Protein 9EI6 (pdb70)

Foldseek 3Di:
DDDPDDDDDPAQFPLVQLLPFDFDPPPHTKGKGFQGGPDQVCQVVQADDDQWDWDFDVCTFTWIKHWDDVVCVVVVNPVGPVVVVRVVVVCPDVSVQVSNCNRRVDGQPPWDKIKMKIKHFAFFGKNFKDQDDLQFQKKKKFARDQDDDVVQFFWKFFAQDRDPVRGDDTHDRHGRIMMMHGRDPGRIIMTTGTRHGHITIMMMMTIGHDDD

B-factor: mean 22.07, std 10.53, range [9.48, 91.42]

Radius of gyration: 16.93 Å; Cα contacts (8 Å, |Δi|>4): 462; chains: 1; bounding box: 53×45×39 Å

Organism: Photorhabdus asymbiotica subsp. asymbiotica (strain ATCC 43949 / 3105-77) (NCBI:txid553480)

Sequence (212 aa):
SSGENLYYFQGHMIDFNAIKNAELLVKPFKVGITTNLFTDPKPLFKSYPNSGFHNIEKGKQYRFSVREITTSDLENDFKNLGKCWQILYQEVSSVQYRDAILKAIDLDISSGLKFKMGFYKYYRTGDWISPHKDKPEKILNHVMFFNETWNCANGGQFLGLRSQNMDDIVFEVEPLVGNSVFFEPREENSWHAVRPLLCDQPRLSVQIEIFRTQF

Structure (mmCIF, N/CA/C/O backbone):
data_9EI6
#
_entry.id   9EI6
#
_cell.length_a   55.587
_cell.length_b   105.336
_cell.length_c   39.997
_cell.angle_alpha   90.00
_cell.angle_beta   90.00
_cell.angle_gamma   90.00
#
_symmetry.space_group_name_H-M   'P 21 21 2'
#
loop_
_entity.id
_entity.type
_entity.pdbx_description
1 polymer 'Prolyl 4-hydroxylase alpha subunit domain-containing protein'
2 non-polymer '2-OXOGLUTARIC ACID'
3 non-polymer 'SULFATE ION'
4 non-polymer GLYCEROL
5 non-polymer DI(HYDROXYETHYL)ETHER
6 non-polymer 'FE (III) ION'
7 water water
#
loop_
_atom_site.group_PDB
_atom_site.id
_atom_site.type_symbol
_atom_site.label_atom_id
_atom_site.label_alt_id
_atom_site.label_comp_id
_atom_site.label_asym_id
_atom_site.label_entity_id
_atom_site.label_seq_id
_atom_site.pdbx_PDB_ins_code
_atom_site.Cartn_x
_atom_site.Cartn_y
_atom_site.Cartn_z
_atom_site.occupancy
_atom_site.B_iso_or_equiv
_atom_site.auth_seq_id
_atom_site.auth_comp_id
_atom_site.auth_asym_id
_atom_site.auth_atom_id
_atom_site.pdbx_PDB_model_num
ATOM 1 N N . SER A 1 11 ? -24.971 20.058 -0.214 1.00 41.16 11 SER A N 1
ATOM 2 C CA . SER A 1 11 ? -24.442 21.341 0.243 1.00 33.47 11 SER A CA 1
ATOM 3 C C . SER A 1 11 ? -24.422 21.457 1.759 1.00 33.72 11 SER A C 1
ATOM 4 O O . SER A 1 11 ? -25.300 20.935 2.442 1.00 40.19 11 SER A O 1
ATOM 7 N N . SER A 1 12 ? -23.415 22.152 2.277 1.00 30.37 12 SER A N 1
ATOM 8 C CA . SER A 1 12 ? -23.287 22.290 3.720 1.00 28.80 12 SER A CA 1
ATOM 9 C C . SER A 1 12 ? -24.242 23.356 4.251 1.00 32.04 12 SER A C 1
ATOM 10 O O . SER A 1 12 ? -24.700 24.246 3.526 1.00 28.46 12 SER A O 1
ATOM 13 N N . GLY A 1 13 ? -24.537 23.254 5.545 1.00 31.87 13 GLY A N 1
ATOM 14 C CA . GLY A 1 13 ? -25.545 24.111 6.136 1.00 27.20 13 GLY A CA 1
ATOM 15 C C . GLY A 1 13 ? -25.073 25.540 6.331 1.00 21.80 13 GLY A C 1
ATOM 16 O O . GLY A 1 13 ? -23.888 25.824 6.491 1.00 24.48 13 GLY A O 1
ATOM 17 N N . GLU A 1 14 ? -26.043 26.448 6.323 1.00 20.81 14 GLU A N 1
ATOM 18 C CA . GLU A 1 14 ? -25.812 27.884 6.490 1.00 20.22 14 GLU A CA 1
ATOM 19 C C . GLU A 1 14 ? -25.754 28.229 7.981 1.00 19.17 14 GLU A C 1
ATOM 20 O O . GLU A 1 14 ? -26.670 28.809 8.568 1.00 17.87 14 GLU A O 1
ATOM 26 N N . ASN A 1 15 ? -24.625 27.873 8.569 1.00 17.51 15 ASN A N 1
ATOM 27 C CA . ASN A 1 15 ? -24.449 27.944 10.021 1.00 16.39 15 ASN A CA 1
ATOM 28 C C . ASN A 1 15 ? -22.960 27.928 10.371 1.00 16.21 15 ASN A C 1
ATOM 29 O O . ASN A 1 15 ? -22.095 27.747 9.518 1.00 17.38 15 ASN A O 1
ATOM 34 N N . LEU A 1 16 ? -22.678 28.110 11.657 1.00 15.11 16 LEU A N 1
ATOM 35 C CA . LEU A 1 16 ? -21.317 28.076 12.180 1.00 14.61 16 LEU A CA 1
ATOM 36 C C . LEU A 1 16 ? -20.858 26.637 12.408 1.00 15.17 16 LEU A C 1
ATOM 37 O O . LEU A 1 16 ? -21.662 25.728 12.596 1.00 17.64 16 LEU A O 1
ATOM 42 N N . TYR A 1 17 ? -19.536 26.429 12.418 1.00 15.59 17 TYR A N 1
ATOM 43 C CA A TYR A 1 17 ? -18.920 25.137 12.737 0.53 17.18 17 TYR A CA 1
ATOM 44 C CA B TYR A 1 17 ? -19.013 25.143 12.851 0.47 17.25 17 TYR A CA 1
ATOM 45 C C . TYR A 1 17 ? -17.844 25.344 13.800 1.00 15.17 17 TYR A C 1
ATOM 46 O O . TYR A 1 17 ? -17.038 26.263 13.665 1.00 14.59 17 TYR A O 1
ATOM 63 N N . PHE A 1 18 ? -17.800 24.481 14.815 1.00 14.44 18 PHE A N 1
ATOM 64 C CA . PHE A 1 18 ? -16.848 24.637 15.909 1.00 14.80 18 PHE A CA 1
ATOM 65 C C . PHE A 1 18 ? -15.427 24.320 15.457 1.00 14.25 18 PHE A C 1
ATOM 66 O O . PHE A 1 18 ? -15.182 23.302 14.788 1.00 18.10 18 PHE A O 1
ATOM 74 N N . GLN A 1 19 ? -14.490 25.180 15.835 1.00 12.57 19 GLN A N 1
ATOM 75 C CA . GLN A 1 19 ? -13.067 24.882 15.609 1.00 13.34 19 GLN A CA 1
ATOM 76 C C . GLN A 1 19 ? -12.287 25.580 16.724 1.00 12.80 19 GLN A C 1
ATOM 77 O O . GLN A 1 19 ? -11.870 26.733 16.588 1.00 14.45 19 GLN A O 1
ATOM 83 N N . GLY A 1 20 ? -12.054 24.849 17.802 1.00 13.32 20 GLY A N 1
ATOM 84 C CA . GLY A 1 20 ? -11.513 25.485 18.991 1.00 14.15 20 GLY A CA 1
ATOM 85 C C . GLY A 1 20 ? -10.088 25.974 18.833 1.00 13.70 20 GLY A C 1
ATOM 86 O O . GLY A 1 20 ? -9.732 27.047 19.343 1.00 14.84 20 GLY A O 1
ATOM 87 N N . HIS A 1 21 ? -9.253 25.192 18.131 1.00 13.19 21 HIS A N 1
ATOM 88 C CA . HIS A 1 21 ? -7.839 25.482 17.968 1.00 12.68 21 HIS A CA 1
ATOM 89 C C . HIS A 1 21 ? -7.360 24.900 16.640 1.00 12.27 21 HIS A C 1
ATOM 90 O O . HIS A 1 21 ? -8.063 24.114 16.009 1.00 12.57 21 HIS A O 1
ATOM 97 N N . MET A 1 22 ? -6.116 25.239 16.269 1.00 12.59 22 MET A N 1
ATOM 98 C CA . MET A 1 22 ? -5.472 24.602 15.121 1.00 12.78 22 MET A CA 1
ATOM 99 C C . MET A 1 22 ? -5.257 23.114 15.372 1.00 12.36 22 MET A C 1
ATOM 100 O O . MET A 1 22 ? -5.489 22.290 14.483 1.00 12.82 22 MET A O 1
ATOM 105 N N . ILE A 1 23 ? -4.813 22.754 16.571 1.00 12.07 23 ILE A N 1
ATOM 106 C CA . ILE A 1 23 ? -4.704 21.354 16.983 1.00 13.61 23 ILE A CA 1
ATOM 107 C C . ILE A 1 23 ? -6.041 20.868 17.532 1.00 12.55 23 ILE A C 1
ATOM 108 O O . ILE A 1 23 ? -6.719 21.580 18.288 1.00 14.80 23 ILE A O 1
ATOM 113 N N . ASP A 1 24 ? -6.419 19.632 17.178 1.00 12.15 24 ASP A N 1
ATOM 114 C CA . ASP A 1 24 ? -7.498 18.916 17.858 1.00 12.63 24 ASP A CA 1
ATOM 115 C C . ASP A 1 24 ? -6.838 18.218 19.050 1.00 14.70 24 ASP A C 1
ATOM 116 O O . ASP A 1 24 ? -6.233 17.149 18.888 1.00 13.59 24 ASP A O 1
ATOM 121 N N . PHE A 1 25 ? -6.937 18.809 20.265 1.00 13.30 25 PHE A N 1
ATOM 122 C CA . PHE A 1 25 ? -6.254 18.208 21.421 1.00 13.00 25 PHE A CA 1
ATOM 123 C C . PHE A 1 25 ? -6.835 16.844 21.797 1.00 13.11 25 PHE A C 1
ATOM 124 O O . PHE A 1 25 ? -6.128 16.044 22.427 1.00 14.38 25 PHE A O 1
ATOM 132 N N . ASN A 1 26 ? -8.092 16.572 21.438 1.00 14.30 26 ASN A N 1
ATOM 133 C CA . ASN A 1 26 ? -8.643 15.245 21.670 1.00 13.26 26 ASN A CA 1
ATOM 134 C C . ASN A 1 26 ? -7.889 14.180 20.880 1.00 13.89 26 ASN A C 1
ATOM 135 O O . ASN A 1 26 ? -7.831 13.011 21.302 1.00 14.79 26 ASN A O 1
ATOM 140 N N . ALA A 1 27 ? -7.301 14.559 19.737 1.00 12.55 27 ALA A N 1
ATOM 141 C CA . ALA A 1 27 ? -6.548 13.591 18.942 1.00 14.31 27 ALA A CA 1
ATOM 142 C C . ALA A 1 27 ? -5.267 13.165 19.644 1.00 13.61 27 ALA A C 1
ATOM 143 O O . ALA A 1 27 ? -4.778 12.046 19.423 1.00 13.34 27 ALA A O 1
ATOM 145 N N . ILE A 1 28 ? -4.726 14.027 20.506 1.00 13.55 28 ILE A N 1
ATOM 146 C CA . ILE A 1 28 ? -3.588 13.648 21.339 1.00 13.73 28 ILE A CA 1
ATOM 147 C C . ILE A 1 28 ? -4.046 12.816 22.536 1.00 16.52 28 ILE A C 1
ATOM 148 O O . ILE A 1 28 ? -3.514 11.730 22.791 1.00 14.99 28 ILE A O 1
ATOM 153 N N . LYS A 1 29 ? -5.061 13.302 23.265 1.00 14.82 29 LYS A N 1
ATOM 154 C CA . LYS A 1 29 ? -5.532 12.603 24.470 1.00 14.01 29 LYS A CA 1
ATOM 155 C C . LYS A 1 29 ? -5.941 11.174 24.147 1.00 19.27 29 LYS A C 1
ATOM 156 O O . LYS A 1 29 ? -5.680 10.241 24.933 1.00 19.95 29 LYS A O 1
ATOM 162 N N . ASN A 1 30 ? -6.608 10.987 23.015 1.00 16.85 30 ASN A N 1
ATOM 163 C CA . ASN A 1 30 ? -7.117 9.690 22.592 1.00 21.06 30 ASN A CA 1
ATOM 164 C C . ASN A 1 30 ? -6.308 9.107 21.424 1.00 19.09 30 ASN A C 1
ATOM 165 O O . ASN A 1 30 ? -6.839 8.380 20.578 1.00 22.87 30 ASN A O 1
ATOM 170 N N . ALA A 1 31 ? -5.002 9.380 21.396 1.00 14.92 31 ALA A N 1
ATOM 171 C CA . ALA A 1 31 ? -4.108 8.756 20.422 1.00 15.97 31 ALA A CA 1
ATOM 172 C C . ALA A 1 31 ? -4.073 7.242 20.598 1.00 16.15 31 ALA A C 1
ATOM 173 O O . ALA A 1 31 ? -4.280 6.722 21.695 1.00 17.79 31 ALA A O 1
ATOM 175 N N . GLU A 1 32 ? -3.797 6.542 19.505 1.00 15.23 32 GLU A N 1
ATOM 176 C CA . GLU A 1 32 ? -3.378 5.152 19.591 1.00 16.23 32 GLU A CA 1
ATOM 177 C C . GLU A 1 32 ? -2.143 5.102 20.479 1.00 17.37 32 GLU A C 1
ATOM 178 O O . GLU 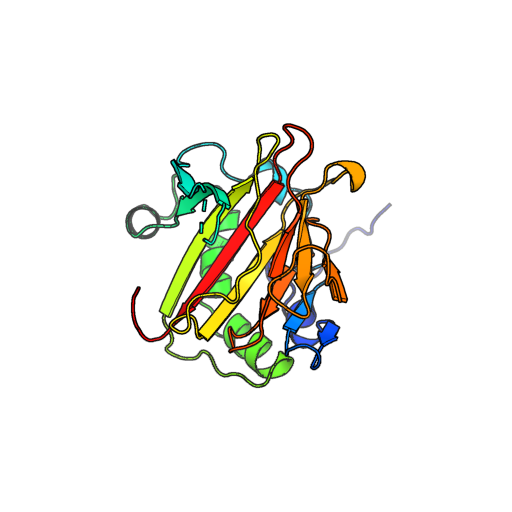A 1 32 ? -1.218 5.913 20.318 1.00 16.82 32 GLU A O 1
ATOM 184 N N . LEU A 1 33 ? -2.131 4.200 21.462 1.00 15.06 33 LEU A N 1
ATOM 185 C CA . LEU A 1 33 ? -1.032 4.177 22.423 1.00 14.30 33 LEU A CA 1
ATOM 186 C C . LEU A 1 33 ? -0.458 2.774 22.529 1.00 14.27 33 LEU A C 1
ATOM 187 O O . LEU A 1 33 ? -1.145 1.848 22.991 1.00 14.98 33 LEU A O 1
ATOM 192 N N . LEU A 1 34 ? 0.809 2.647 22.146 1.00 14.01 34 LEU A N 1
ATOM 193 C CA . LEU A 1 34 ? 1.567 1.417 22.307 1.00 14.45 34 LEU A CA 1
ATOM 194 C C . LEU A 1 34 ? 2.315 1.475 23.622 1.00 14.50 34 LEU A C 1
ATOM 195 O O . LEU A 1 34 ? 2.817 2.532 24.006 1.00 14.34 34 LEU A O 1
ATOM 200 N N . VAL A 1 35 ? 2.428 0.328 24.280 1.00 15.22 35 VAL A N 1
ATOM 201 C CA . VAL A 1 35 ? 3.360 0.191 25.395 1.00 15.95 35 VAL A CA 1
ATOM 202 C C . VAL A 1 35 ? 4.525 -0.745 25.097 1.00 20.29 35 VAL A C 1
ATOM 203 O O . VAL A 1 35 ? 5.567 -0.641 25.766 1.00 21.33 35 VAL A O 1
ATOM 207 N N . LYS A 1 36 ? 4.384 -1.659 24.135 1.00 17.42 36 LYS A N 1
ATOM 208 C CA . LYS A 1 36 ? 5.469 -2.508 23.649 1.00 18.74 36 LYS A CA 1
ATOM 209 C C . LYS A 1 36 ? 5.527 -2.404 22.135 1.00 21.68 36 LYS A C 1
ATOM 210 O O .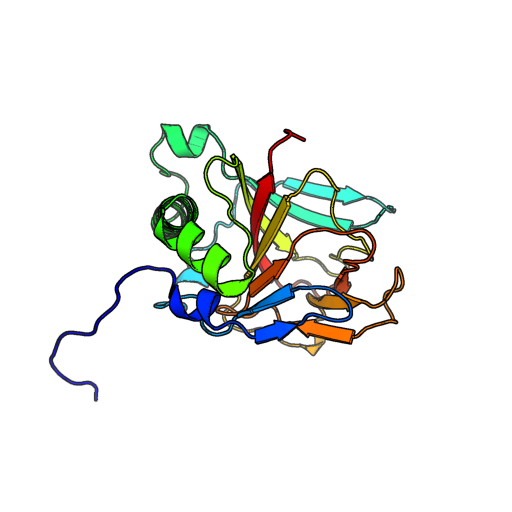 LYS A 1 36 ? 4.487 -2.338 21.472 1.00 21.03 36 LYS A O 1
ATOM 216 N N . PRO A 1 37 ? 6.732 -2.317 21.552 1.00 29.51 37 PRO A N 1
ATOM 217 C CA . PRO A 1 37 ? 8.066 -2.457 22.167 1.00 36.02 37 PRO A CA 1
ATOM 218 C C . PRO A 1 37 ? 8.487 -1.270 23.069 1.00 24.17 37 PRO A C 1
ATOM 219 O O . PRO A 1 37 ? 9.301 -1.425 23.983 1.00 25.50 37 PRO A O 1
ATOM 223 N N . PHE A 1 38 ? 7.919 -0.080 22.861 1.00 19.14 38 PHE A N 1
ATOM 224 C CA . PHE A 1 38 ? 8.140 1.039 23.782 1.00 16.28 38 PHE A CA 1
ATOM 225 C C . PHE A 1 38 ? 6.866 1.871 23.812 1.00 14.83 38 PHE A C 1
ATOM 226 O O . PHE A 1 38 ? 5.956 1.664 22.998 1.00 14.87 38 PHE A O 1
ATOM 234 N N . LYS A 1 39 ? 6.797 2.833 24.755 1.00 14.06 39 LYS A N 1
ATOM 235 C CA . LYS A 1 39 ? 5.597 3.662 24.904 1.00 15.46 39 LYS A CA 1
ATOM 236 C C . LYS A 1 39 ? 5.620 4.792 23.872 1.00 15.33 39 LYS A C 1
ATOM 237 O O . LYS A 1 39 ? 6.530 5.635 23.864 1.00 15.19 39 LYS A O 1
ATOM 243 N N . VAL A 1 40 ? 4.626 4.791 22.992 1.00 12.99 40 VAL A N 1
ATOM 244 C CA . VAL A 1 40 ? 4.565 5.750 21.896 1.00 12.40 40 VAL A CA 1
ATOM 245 C C . VAL A 1 40 ? 3.108 5.990 21.515 1.00 12.80 40 VAL A C 1
ATOM 246 O O . VAL A 1 40 ? 2.312 5.046 21.404 1.00 14.46 40 VAL A O 1
ATOM 250 N N . GLY A 1 41 ? 2.769 7.262 21.307 1.00 12.01 41 GLY A N 1
ATOM 251 C CA . GLY A 1 41 ? 1.437 7.662 20.858 1.00 13.90 41 GLY A CA 1
ATOM 252 C C . GLY A 1 41 ? 1.458 8.008 19.381 1.00 13.18 41 GLY A C 1
ATOM 253 O O . GLY A 1 41 ? 2.421 8.592 18.891 1.00 14.74 41 GLY A O 1
ATOM 254 N N . ILE A 1 42 ? 0.385 7.638 18.677 1.00 11.55 42 ILE A N 1
ATOM 255 C CA . ILE A 1 42 ? 0.233 7.843 17.229 1.00 11.49 42 ILE A CA 1
ATOM 256 C C . ILE A 1 42 ? -1.132 8.488 17.002 1.00 13.91 42 ILE A C 1
ATOM 257 O O . ILE A 1 42 ? -2.156 7.930 17.402 1.00 14.40 42 ILE A O 1
ATOM 262 N N . THR A 1 43 ? -1.155 9.677 16.404 1.00 12.65 43 THR A N 1
ATOM 263 C CA . THR A 1 43 ? -2.433 10.353 16.151 1.00 13.00 43 THR A CA 1
ATOM 264 C C . THR A 1 43 ? -2.913 10.144 14.719 1.00 15.20 43 THR A C 1
ATOM 265 O O . THR A 1 43 ? -2.143 9.798 13.802 1.00 16.33 43 THR A O 1
ATOM 269 N N . THR A 1 44 ? -4.212 10.376 14.544 1.00 15.25 44 THR A N 1
ATOM 270 C CA . THR A 1 44 ? -4.833 10.625 13.243 1.00 15.79 44 THR A CA 1
ATOM 271 C C . THR A 1 44 ? -5.630 11.925 13.376 1.00 16.32 44 THR A C 1
ATOM 272 O O . THR A 1 44 ? -6.157 12.245 14.447 1.00 17.81 44 THR A O 1
ATOM 276 N N . ASN A 1 45 ? -5.698 12.692 12.296 1.00 18.03 45 ASN A N 1
ATOM 277 C CA . ASN A 1 45 ? -6.473 13.925 12.282 1.00 16.65 45 ASN A CA 1
ATOM 278 C C . ASN A 1 45 ? -6.080 14.905 13.403 1.00 15.67 45 ASN A C 1
ATOM 279 O O . ASN A 1 45 ? -6.933 15.559 14.015 1.00 16.19 45 ASN A O 1
ATOM 284 N N . LEU A 1 46 ? -4.771 15.098 13.581 1.00 12.54 46 LEU A N 1
ATOM 285 C CA . LEU A 1 46 ? -4.273 16.019 14.599 1.00 11.80 46 LEU A CA 1
ATOM 286 C C . LEU A 1 46 ? -4.705 17.463 14.352 1.00 12.16 46 LEU A C 1
ATOM 287 O O . LEU A 1 46 ? -4.851 18.236 15.309 1.00 13.70 46 LEU A O 1
ATOM 292 N N . PHE A 1 47 ? -4.887 17.865 13.093 1.00 12.28 47 PHE A N 1
ATOM 293 C CA . PHE A 1 47 ? -5.211 19.247 12.769 1.00 14.51 47 PHE A CA 1
ATOM 294 C C . PHE A 1 47 ? -6.663 19.392 12.340 1.00 13.86 47 PHE A C 1
ATOM 295 O O . PHE A 1 47 ? -7.182 18.598 11.539 1.00 15.71 47 PHE A O 1
ATOM 303 N N . THR A 1 48 ? -7.282 20.457 12.822 1.00 14.16 48 THR A N 1
ATOM 304 C CA . THR A 1 48 ? -8.696 20.688 12.539 1.00 15.18 48 THR A CA 1
ATOM 305 C C . THR A 1 48 ? -8.929 21.201 11.125 1.00 18.63 48 THR A C 1
ATOM 306 O O . THR A 1 48 ? -10.018 20.995 10.579 1.00 18.55 48 THR A O 1
ATOM 310 N N . ASP A 1 49 ? -7.939 21.859 10.519 1.00 15.48 49 ASP A N 1
ATOM 311 C CA . ASP A 1 49 ? -8.065 22.424 9.172 1.00 16.33 49 ASP A CA 1
ATOM 312 C C . ASP A 1 49 ? -6.777 22.082 8.428 1.00 14.85 49 ASP A C 1
ATOM 313 O O . ASP A 1 49 ? -5.915 22.944 8.205 1.00 16.37 49 ASP A O 1
ATOM 318 N N . PRO A 1 50 ? -6.628 20.815 7.992 1.00 16.96 50 PRO A N 1
ATOM 319 C CA . PRO A 1 50 ? -5.327 20.340 7.471 1.00 17.03 50 PRO A CA 1
ATOM 320 C C . PRO A 1 50 ? -5.001 20.798 6.041 1.00 18.91 50 PRO A C 1
ATOM 321 O O . PRO A 1 50 ? -3.814 20.892 5.694 1.00 19.99 50 PRO A O 1
ATOM 325 N N . LYS A 1 51 ? -6.003 21.077 5.202 1.00 19.94 51 LYS A N 1
ATOM 326 C CA . LYS A 1 51 ? -5.714 21.265 3.782 1.00 20.40 51 LYS A CA 1
ATOM 327 C C . LYS A 1 51 ? -4.752 22.404 3.461 1.00 21.78 51 LYS A C 1
ATOM 328 O O . LYS A 1 51 ? -3.908 22.215 2.559 1.00 23.96 51 LYS A O 1
ATOM 334 N N . PRO A 1 52 ? -4.838 23.591 4.081 1.00 19.97 52 PRO A N 1
ATOM 335 C CA . PRO A 1 52 ? -3.936 24.688 3.684 1.00 20.35 52 PRO A CA 1
ATOM 336 C C . PRO A 1 52 ? -2.517 24.556 4.197 1.00 21.62 52 PRO A C 1
ATOM 337 O O . PRO A 1 52 ? -1.655 25.327 3.761 1.00 21.03 52 PRO A O 1
ATOM 341 N N . LEU A 1 53 ? -2.248 23.610 5.105 1.00 19.16 53 LEU A N 1
ATOM 342 C CA . LEU A 1 53 ? -0.957 23.601 5.788 1.00 19.20 53 LEU A CA 1
ATOM 343 C C . LEU A 1 53 ? 0.182 23.223 4.844 1.00 21.07 53 LEU A C 1
ATOM 344 O O . LEU A 1 53 ? 1.282 23.775 4.957 1.00 18.97 53 LEU A O 1
ATOM 349 N N . PHE A 1 54 ? -0.064 22.300 3.899 1.00 18.31 54 PHE A N 1
ATOM 350 C CA . PHE A 1 54 ? 0.976 21.897 2.950 1.00 20.69 54 PHE A CA 1
ATOM 351 C C . PHE A 1 54 ? 1.488 23.092 2.132 1.00 18.66 54 PHE A C 1
ATOM 352 O O . PHE A 1 54 ? 2.694 23.346 2.080 1.00 20.55 54 PHE A O 1
ATOM 360 N N . LYS A 1 55 ? 0.587 23.862 1.517 1.00 19.81 55 LYS A N 1
ATOM 361 C CA . LYS A 1 55 ? 1.035 24.998 0.718 1.00 20.01 55 LYS A CA 1
ATOM 362 C C . LYS A 1 55 ?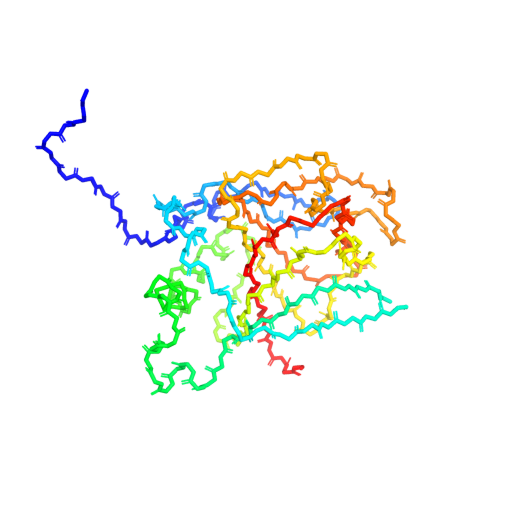 1.691 26.082 1.566 1.00 19.21 55 LYS A C 1
ATOM 363 O O . LYS A 1 55 ? 2.582 26.786 1.074 1.00 20.86 55 LYS A O 1
ATOM 369 N N . SER A 1 56 ? 1.310 26.207 2.841 1.00 18.69 56 SER A N 1
ATOM 370 C CA . SER A 1 56 ? 1.865 27.262 3.681 1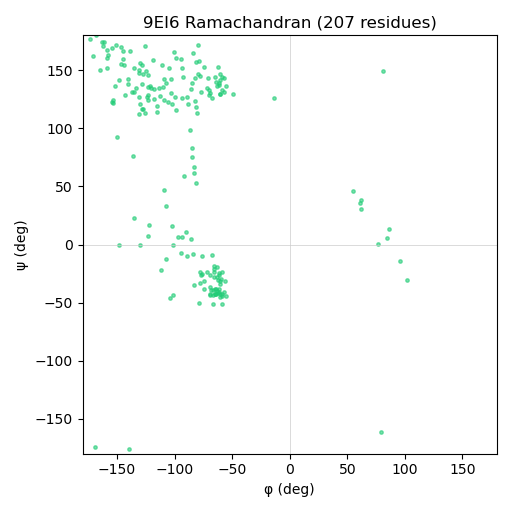.00 17.40 56 SER A CA 1
ATOM 371 C C . SER A 1 56 ? 3.209 26.885 4.298 1.00 16.78 56 SER A C 1
ATOM 372 O O . SER A 1 56 ? 3.851 27.753 4.912 1.00 16.81 56 SER A O 1
ATOM 375 N N . TYR A 1 57 ? 3.613 25.634 4.149 1.00 16.42 57 TYR A N 1
ATOM 376 C CA . TYR A 1 57 ? 4.863 25.168 4.731 1.00 17.35 57 TYR A CA 1
ATOM 377 C C . TYR A 1 57 ? 6.013 25.963 4.115 1.00 17.34 57 TYR A C 1
ATOM 378 O O . TYR A 1 57 ? 6.022 26.214 2.894 1.00 17.69 57 TYR A O 1
ATOM 387 N N . PRO A 1 58 ? 7.002 26.371 4.909 1.00 15.10 58 PRO A N 1
ATOM 388 C CA . PRO A 1 58 ? 8.063 27.242 4.375 1.00 17.69 58 PRO A CA 1
ATOM 389 C C . PRO A 1 58 ? 8.915 26.550 3.310 1.00 19.76 58 PRO A C 1
ATOM 390 O O . PRO A 1 58 ? 9.187 25.348 3.374 1.00 19.78 58 PRO A O 1
ATOM 394 N N . ASN A 1 59 ? 9.335 27.317 2.305 1.00 25.26 59 ASN A N 1
ATOM 395 C CA . ASN A 1 59 ? 10.205 26.724 1.289 1.00 34.69 59 ASN A CA 1
ATOM 396 C C . ASN A 1 59 ? 11.546 27.432 1.134 1.00 39.47 59 ASN A C 1
ATOM 397 O O . ASN A 1 59 ? 12.239 27.223 0.133 1.00 46.67 59 ASN A O 1
ATOM 402 N N . SER A 1 60 ? 11.936 28.246 2.109 1.00 27.35 60 SER A N 1
ATOM 403 C CA . SER A 1 60 ? 13.250 28.864 2.138 1.00 34.66 60 SER A CA 1
ATOM 404 C C . SER A 1 60 ? 13.762 28.819 3.571 1.00 32.32 60 SER A C 1
ATOM 405 O O . SER A 1 60 ? 13.014 28.536 4.512 1.00 29.75 60 SER A O 1
ATOM 408 N N . GLY A 1 61 ? 15.053 29.091 3.738 1.00 27.31 61 GLY A N 1
ATOM 409 C CA . GLY A 1 61 ? 15.649 29.145 5.058 1.00 26.80 61 GLY A CA 1
ATOM 410 C C . GLY A 1 61 ? 16.125 27.814 5.610 1.00 24.57 61 GLY A C 1
ATOM 411 O O . GLY A 1 61 ? 16.429 27.730 6.806 1.00 24.52 61 GLY A O 1
ATOM 412 N N . PHE A 1 62 ? 16.218 26.779 4.780 1.00 23.53 62 PHE A N 1
ATOM 413 C CA . PHE A 1 62 ? 16.614 25.456 5.239 1.00 19.09 62 PHE A CA 1
ATOM 414 C C . PHE A 1 62 ? 18.119 25.283 5.071 1.00 21.66 62 PHE A C 1
ATOM 415 O O . PHE A 1 62 ? 18.742 25.912 4.211 1.00 31.01 62 PHE A O 1
ATOM 423 N N . HIS A 1 63 ? 18.701 24.448 5.923 1.00 19.96 63 HIS A N 1
ATOM 424 C CA . HIS A 1 63 ? 20.095 24.040 5.797 1.00 21.37 63 HIS A CA 1
ATOM 425 C C . HIS A 1 63 ? 20.122 22.531 5.586 1.00 20.42 63 HIS A C 1
ATOM 426 O O . HIS A 1 63 ? 19.429 21.792 6.283 1.00 20.84 63 HIS A O 1
ATOM 433 N N . ASN A 1 64 ? 20.917 22.073 4.617 1.00 23.20 64 ASN A N 1
ATOM 434 C CA . ASN A 1 64 ? 21.093 20.639 4.409 1.00 23.59 64 ASN A CA 1
ATOM 435 C C . ASN A 1 64 ? 22.043 20.097 5.475 1.00 29.06 64 ASN A C 1
ATOM 436 O O . ASN A 1 64 ? 23.113 20.674 5.699 1.00 39.63 64 ASN A O 1
ATOM 441 N N . ILE A 1 65 ? 21.669 18.997 6.141 1.00 22.15 65 ILE A N 1
ATOM 442 C CA . ILE A 1 65 ? 22.546 18.372 7.124 1.00 30.26 65 ILE A CA 1
ATOM 443 C C . ILE A 1 65 ? 22.651 16.873 6.879 1.00 32.15 65 ILE A C 1
ATOM 444 O O . ILE A 1 65 ? 21.713 16.235 6.396 1.00 30.32 65 ILE A O 1
ATOM 449 N N . GLU A 1 66 ? 23.798 16.300 7.244 1.00 27.68 66 GLU A N 1
ATOM 450 C CA . GLU A 1 66 ? 24.026 14.910 6.882 1.00 24.90 66 GLU A CA 1
ATOM 451 C C . GLU A 1 66 ? 25.175 14.327 7.677 1.00 24.52 66 GLU A C 1
ATOM 452 O O . GLU A 1 66 ? 26.108 15.035 8.068 1.00 27.71 66 GLU A O 1
ATOM 458 N N . LYS A 1 67 ? 25.075 13.018 7.897 1.00 23.87 67 LYS A N 1
ATOM 459 C CA . LYS A 1 67 ? 26.149 12.194 8.433 1.00 24.99 67 LYS A CA 1
ATOM 460 C C . LYS A 1 67 ? 26.183 10.901 7.635 1.00 23.73 67 LYS A C 1
ATOM 461 O O . LYS A 1 67 ? 25.145 10.255 7.466 1.00 22.44 67 LYS A O 1
ATOM 467 N N . GLY A 1 68 ? 27.372 10.514 7.188 1.00 29.11 68 GLY A N 1
ATOM 468 C CA . GLY A 1 68 ? 27.535 9.342 6.339 1.00 31.77 68 GLY A CA 1
ATOM 469 C C . GLY A 1 68 ? 28.202 8.135 6.969 1.00 41.25 68 GLY A C 1
ATOM 470 O O . GLY A 1 68 ? 28.172 7.958 8.183 1.00 41.80 68 GLY A O 1
ATOM 471 N N . LYS A 1 73 ? 25.228 6.635 13.753 1.00 30.73 73 LYS A N 1
ATOM 472 C CA . LYS A 1 73 ? 23.978 7.235 13.298 1.00 27.55 73 LYS A CA 1
ATOM 473 C C . LYS A 1 73 ? 24.155 8.030 12.003 1.00 29.35 73 LYS A C 1
ATOM 474 O O . LYS A 1 73 ? 24.983 8.931 11.936 1.00 29.92 73 LYS A O 1
ATOM 480 N N . GLN A 1 74 ? 23.348 7.701 10.986 1.00 23.48 74 GLN A N 1
ATOM 481 C CA . GLN A 1 74 ? 23.495 8.273 9.650 1.00 20.83 74 GLN A CA 1
ATOM 482 C C . GLN A 1 74 ? 22.185 8.911 9.216 1.00 19.16 74 GLN A C 1
ATOM 483 O O . GLN A 1 74 ? 21.104 8.450 9.589 1.00 19.80 74 GLN A O 1
ATOM 489 N N . TYR A 1 75 ? 22.285 9.964 8.400 1.00 17.76 75 TYR A N 1
ATOM 490 C CA . TYR A 1 75 ? 21.092 10.666 7.951 1.00 15.76 75 TYR A CA 1
ATOM 491 C C . TYR A 1 75 ? 21.466 11.666 6.863 1.00 16.81 75 TYR A C 1
ATOM 492 O O . TYR A 1 75 ? 22.631 12.045 6.715 1.00 17.27 75 TYR A O 1
ATOM 501 N N . ARG A 1 76 ? 20.444 12.094 6.118 1.00 15.53 76 ARG A N 1
ATOM 502 C CA . ARG A 1 76 ? 20.555 13.192 5.144 1.00 15.69 76 ARG A CA 1
ATOM 503 C C . ARG A 1 76 ? 19.155 13.772 5.009 1.00 14.80 76 ARG A C 1
ATOM 504 O O . ARG A 1 76 ? 18.212 13.023 4.725 1.00 15.81 76 ARG A O 1
ATOM 512 N N . PHE A 1 77 ? 19.002 15.072 5.279 1.00 14.45 77 PHE A N 1
ATOM 513 C CA . PHE A 1 77 ? 17.732 15.815 5.162 1.00 14.18 77 PHE A CA 1
ATOM 514 C C . PHE A 1 77 ? 18.064 17.306 5.299 1.00 18.38 77 PHE A C 1
ATOM 515 O O . PHE A 1 77 ? 19.240 17.687 5.341 1.00 18.16 77 PHE A O 1
ATOM 523 N N . SER A 1 78 ? 17.041 18.166 5.343 1.00 16.58 78 SER A N 1
ATOM 524 C CA . SER A 1 78 ? 17.251 19.608 5.540 1.00 14.51 78 SER A CA 1
ATOM 525 C C . SER A 1 78 ? 16.370 20.092 6.694 1.00 12.33 78 SER A C 1
ATOM 526 O O . SER A 1 78 ? 15.327 19.506 6.984 1.00 14.64 78 SER A O 1
ATOM 529 N N . VAL A 1 79 ? 16.793 21.186 7.345 1.00 15.73 79 VAL A N 1
ATOM 530 C CA . VAL A 1 79 ? 16.072 21.699 8.514 1.00 11.87 79 VAL A CA 1
ATOM 531 C C . VAL A 1 79 ? 16.025 23.226 8.498 1.00 13.41 79 VAL A C 1
ATOM 532 O O . VAL A 1 79 ? 17.013 23.886 8.165 1.00 16.37 79 VAL A O 1
ATOM 536 N N . ARG A 1 80 ? 14.891 23.788 8.939 1.00 11.62 80 ARG A N 1
ATOM 537 C CA . ARG A 1 80 ? 14.770 25.226 9.213 1.00 13.04 80 ARG A CA 1
ATOM 538 C C . ARG A 1 80 ? 14.262 25.337 10.643 1.00 13.61 80 ARG A C 1
ATOM 539 O O . ARG A 1 80 ? 13.135 24.928 10.928 1.00 13.90 80 ARG A O 1
ATOM 547 N N . GLU A 1 81 ? 15.094 25.858 11.544 1.00 13.86 81 GLU A N 1
ATOM 548 C CA . GLU A 1 81 ? 14.679 25.983 12.939 1.00 12.27 81 GLU A CA 1
ATOM 549 C C . GLU A 1 81 ? 13.791 27.213 13.112 1.00 13.41 81 GLU A C 1
ATOM 550 O O . GLU A 1 81 ? 13.986 28.237 12.447 1.00 14.82 81 GLU A O 1
ATOM 556 N N . ILE A 1 82 ? 12.823 27.122 14.039 1.00 13.82 82 ILE A N 1
ATOM 557 C CA . ILE A 1 82 ? 12.272 28.341 14.641 1.00 13.09 82 ILE A CA 1
ATOM 558 C C . ILE A 1 82 ? 13.343 28.940 15.539 1.00 12.19 82 ILE A C 1
ATOM 559 O O . ILE A 1 82 ? 13.988 28.205 16.302 1.00 15.60 82 ILE A O 1
ATOM 564 N N . THR A 1 83 ? 13.574 30.250 15.423 1.00 13.45 83 THR A N 1
ATOM 565 C CA . THR A 1 83 ? 14.639 30.903 16.183 1.00 15.67 83 THR A CA 1
ATOM 566 C C . THR A 1 83 ? 14.112 32.090 16.985 1.00 16.00 83 THR A C 1
ATOM 567 O O . THR A 1 83 ? 12.964 32.535 16.833 1.00 16.19 83 THR A O 1
ATOM 571 N N . THR A 1 84 ? 14.987 32.608 17.847 1.00 18.03 84 THR A N 1
ATOM 572 C CA . THR A 1 84 ? 14.687 33.840 18.565 1.00 20.51 84 THR A CA 1
ATOM 573 C C . THR A 1 84 ? 14.427 35.004 17.621 1.00 20.34 84 THR A C 1
ATOM 574 O O . THR A 1 84 ? 13.736 35.947 18.011 1.00 26.79 84 THR A O 1
ATOM 578 N N . SER A 1 85 ? 14.942 34.955 16.391 1.00 18.94 85 SER A N 1
ATOM 579 C CA . SER A 1 85 ? 14.642 36.011 15.420 1.00 19.87 85 SER A CA 1
ATOM 580 C C . SER A 1 85 ? 13.169 35.986 15.028 1.00 20.57 85 SER A C 1
ATOM 581 O O . SER A 1 85 ? 12.559 37.050 14.841 1.00 24.58 85 SER A O 1
ATOM 584 N N . ASP A 1 86 ? 12.600 34.789 14.871 1.00 18.02 86 ASP A N 1
ATOM 585 C CA . ASP A 1 86 ? 11.172 34.669 14.560 1.00 18.08 86 ASP A CA 1
ATOM 586 C C . ASP A 1 86 ? 10.315 35.186 15.701 1.00 19.29 86 ASP A C 1
ATOM 587 O O . ASP A 1 86 ? 9.296 35.848 15.476 1.00 20.99 86 ASP A O 1
ATOM 592 N N . LEU A 1 87 ? 10.681 34.854 16.940 1.00 19.33 87 LEU A N 1
ATOM 593 C CA . LEU A 1 87 ? 9.967 35.417 18.083 1.00 22.55 87 LEU A CA 1
ATOM 594 C C . LEU A 1 87 ? 10.035 36.941 18.080 1.00 19.73 87 LEU A C 1
ATOM 595 O O . LEU A 1 87 ? 9.030 37.615 18.328 1.00 32.83 87 LEU A O 1
ATOM 600 N N . GLU A 1 88 ? 11.196 37.508 17.782 1.00 23.53 88 GLU A N 1
ATOM 601 C CA . GLU A 1 88 ? 11.324 38.952 17.926 1.00 28.98 88 GLU A CA 1
ATOM 602 C C . GLU A 1 88 ? 10.688 39.746 16.785 1.00 28.26 88 GLU A C 1
ATOM 603 O O . GLU A 1 88 ? 10.342 40.915 16.990 1.00 32.56 88 GLU A O 1
ATOM 609 N N . ASN A 1 89 ? 10.531 39.160 15.597 1.00 24.27 89 ASN A N 1
ATOM 610 C CA . ASN A 1 89 ? 9.878 39.851 14.489 1.00 21.17 89 ASN A CA 1
ATOM 611 C C . ASN A 1 89 ? 8.432 39.393 14.284 1.00 26.29 89 ASN A C 1
ATOM 612 O O . ASN A 1 89 ? 7.844 39.681 13.235 1.00 25.36 89 ASN A O 1
ATOM 617 N N . ASP A 1 90 ? 7.848 38.713 15.268 1.00 23.90 90 ASP A N 1
ATOM 618 C CA . ASP A 1 90 ? 6.432 38.339 15.228 1.00 22.95 90 ASP A CA 1
ATOM 619 C C . ASP A 1 90 ? 6.138 37.417 14.043 1.00 25.05 90 ASP A C 1
ATOM 620 O O . ASP A 1 90 ? 5.108 37.536 13.376 1.00 22.03 90 ASP A O 1
ATOM 625 N N . PHE A 1 91 ? 7.079 36.512 13.757 1.00 18.49 91 PHE A N 1
ATOM 626 C CA . PHE A 1 91 ? 6.894 35.470 12.748 1.00 15.79 91 PHE A CA 1
ATOM 627 C C . PHE A 1 91 ? 6.665 36.053 11.352 1.00 19.41 91 PHE A C 1
ATOM 628 O O . PHE A 1 91 ? 5.970 35.460 10.526 1.00 19.80 91 PHE A O 1
ATOM 636 N N . LYS A 1 92 ? 7.241 37.220 11.060 1.00 19.39 92 LYS A N 1
ATOM 637 C CA . LYS A 1 92 ? 6.967 37.868 9.784 1.00 19.64 92 LYS A CA 1
ATOM 638 C C . LYS A 1 92 ? 7.480 37.087 8.585 1.00 21.51 92 LYS A C 1
ATOM 639 O O . LYS A 1 92 ? 6.993 37.313 7.469 1.00 24.30 92 LYS A O 1
ATOM 645 N N . ASN A 1 93 ? 8.441 36.182 8.767 1.00 18.63 93 ASN A N 1
ATOM 646 C CA . ASN A 1 93 ? 8.979 35.413 7.650 1.00 21.69 93 ASN A CA 1
ATOM 647 C C . ASN A 1 93 ? 8.291 34.063 7.461 1.00 20.46 93 ASN A C 1
ATOM 648 O O . ASN A 1 93 ? 8.733 33.260 6.631 1.00 23.23 93 ASN A O 1
ATOM 653 N N . LEU A 1 94 ? 7.224 33.801 8.210 1.00 17.68 94 LEU A N 1
ATOM 654 C CA . LEU A 1 94 ? 6.523 32.523 8.176 1.00 19.90 94 LEU A CA 1
ATOM 655 C C . LEU A 1 94 ? 5.027 32.768 8.009 1.00 17.11 94 LEU A C 1
ATOM 656 O O . LEU A 1 94 ? 4.502 33.808 8.422 1.00 18.72 94 LEU A O 1
ATOM 661 N N . GLY A 1 95 ? 4.324 31.768 7.477 1.00 17.54 95 GLY A N 1
ATOM 662 C CA . GLY A 1 95 ? 2.867 31.840 7.475 1.00 16.25 95 GLY A CA 1
ATOM 663 C C . GLY A 1 95 ? 2.312 31.914 8.889 1.00 16.57 95 GLY A C 1
ATOM 664 O O . GLY A 1 95 ? 2.891 31.387 9.834 1.00 15.38 95 GLY A O 1
ATOM 665 N N . LYS A 1 96 ? 1.189 32.630 9.038 1.00 15.04 96 LYS A N 1
ATOM 666 C CA . LYS A 1 96 ? 0.578 32.825 10.352 1.00 15.98 96 LYS A CA 1
ATOM 667 C C . LYS A 1 96 ? 0.263 31.507 11.040 1.00 14.96 96 LYS A C 1
ATOM 668 O O . LYS A 1 96 ? 0.366 31.403 12.275 1.00 14.45 96 LYS A O 1
ATOM 674 N N . CYS A 1 97 ? -0.062 30.465 10.276 1.00 16.34 97 CYS A N 1
ATOM 675 C CA . CYS A 1 97 ? -0.376 29.198 10.925 1.00 14.14 97 CYS A CA 1
ATOM 676 C C . CYS A 1 97 ? 0.780 28.657 11.763 1.00 13.54 97 CYS A C 1
ATOM 677 O O . CYS A 1 97 ? 0.554 27.903 12.726 1.00 15.12 97 CYS A O 1
ATOM 680 N N . TRP A 1 98 ? 2.019 28.956 11.379 1.00 13.14 98 TRP A N 1
ATOM 681 C CA . TRP A 1 98 ? 3.152 28.446 12.142 1.00 12.59 98 TRP A CA 1
ATOM 682 C C . TRP A 1 98 ? 3.324 29.200 13.446 1.00 14.24 98 TRP A C 1
ATOM 683 O O . TRP A 1 98 ? 3.777 28.600 14.438 1.00 13.24 98 TRP A O 1
ATOM 694 N N . GLN A 1 99 ? 2.957 30.488 13.467 1.00 12.91 99 GLN A N 1
ATOM 695 C CA . GLN A 1 99 ? 2.917 31.232 14.722 1.00 12.62 99 GLN A CA 1
ATOM 696 C C . GLN A 1 99 ? 1.850 30.655 15.638 1.00 12.67 99 GLN A C 1
ATOM 697 O O . GLN A 1 99 ? 2.102 30.448 16.833 1.00 13.31 99 GLN A O 1
ATOM 703 N N . ILE A 1 100 ? 0.674 30.330 15.075 1.00 12.60 100 ILE A N 1
ATOM 704 C CA . ILE A 1 100 ? -0.381 29.696 15.877 1.00 12.03 100 ILE A CA 1
ATOM 705 C C . ILE A 1 100 ? 0.073 28.326 16.408 1.00 13.76 100 ILE A C 1
ATOM 706 O O . ILE A 1 100 ? -0.162 28.001 17.584 1.00 13.37 100 ILE A O 1
ATOM 711 N N . LEU A 1 101 ? 0.759 27.512 15.580 1.00 11.13 101 LEU A N 1
ATOM 712 C CA . LEU A 1 101 ? 1.251 26.217 16.075 1.00 10.50 101 LEU A CA 1
ATOM 713 C C . LEU A 1 101 ? 2.226 26.401 17.235 1.00 11.59 101 LEU A C 1
ATOM 714 O O . LEU A 1 101 ? 2.137 25.694 18.241 1.00 12.32 101 LEU A O 1
ATOM 719 N N . TYR A 1 102 ? 3.175 27.337 17.105 1.00 12.89 102 TYR A N 1
ATOM 720 C CA . TYR A 1 102 ? 4.091 27.660 18.200 1.00 13.53 102 TYR A CA 1
ATOM 721 C C . TYR A 1 102 ? 3.317 28.038 19.472 1.00 12.62 102 TYR A C 1
ATOM 722 O O . TYR A 1 102 ? 3.649 27.584 20.577 1.00 13.43 102 TYR A O 1
ATOM 731 N N . GLN A 1 103 ? 2.277 28.874 19.328 1.00 11.47 103 GLN A N 1
ATOM 732 C CA . GLN A 1 103 ? 1.507 29.304 20.501 1.00 12.91 103 GLN A CA 1
ATOM 733 C C . GLN A 1 103 ? 0.787 28.129 21.142 1.00 14.81 103 GLN A C 1
ATOM 734 O O . GLN A 1 103 ? 0.720 28.047 22.376 1.00 15.59 103 GLN A O 1
ATOM 740 N N . GLU A 1 104 ? 0.253 27.202 20.327 1.00 11.88 104 GLU A N 1
ATOM 741 C CA . GLU A 1 104 ? -0.500 26.081 20.894 1.00 13.78 104 GLU A CA 1
ATOM 742 C C . GLU A 1 104 ? 0.438 25.055 21.542 1.00 12.86 104 GLU A C 1
ATOM 743 O O . GLU A 1 104 ? 0.110 24.485 22.600 1.00 14.55 104 GLU A O 1
ATOM 749 N N . VAL A 1 105 ? 1.607 24.804 20.938 1.00 12.11 105 VAL A N 1
ATOM 750 C CA . VAL A 1 105 ? 2.587 23.912 21.568 1.00 12.48 105 VAL A CA 1
ATOM 751 C C . VAL A 1 105 ? 3.026 24.454 22.919 1.00 13.16 105 VAL A C 1
ATOM 752 O O . VAL A 1 105 ? 3.291 23.677 23.844 1.00 14.90 105 VAL A O 1
ATOM 756 N N . SER A 1 106 ? 3.109 25.779 23.063 1.00 12.11 106 SER A N 1
ATOM 757 C CA . SER A 1 106 ? 3.562 26.375 24.317 1.00 13.83 106 SER A CA 1
ATOM 758 C C . SER A 1 106 ? 2.428 26.645 25.291 1.00 15.07 106 SER A C 1
ATOM 759 O O . SER A 1 106 ? 2.664 27.333 26.287 1.00 15.55 106 SER A O 1
ATOM 762 N N . SER A 1 107 ? 1.225 26.133 25.029 1.00 11.79 107 SER A N 1
ATOM 763 C CA . SER A 1 107 ? 0.031 26.380 25.839 1.00 11.94 107 SER A CA 1
ATOM 764 C C . SER A 1 107 ? -0.196 25.302 26.891 1.00 13.96 107 SER A C 1
ATOM 765 O O . SER A 1 107 ? 0.300 24.174 26.792 1.00 13.01 107 SER A O 1
ATOM 768 N N . VAL A 1 108 ? -0.976 25.668 27.914 1.00 14.01 108 VAL A N 1
ATOM 769 C CA . VAL A 1 108 ? -1.396 24.679 28.911 1.00 13.24 108 VAL A CA 1
ATOM 770 C C . VAL A 1 108 ? -2.204 23.548 28.274 1.00 15.22 108 VAL A C 1
ATOM 771 O O . VAL A 1 108 ? -2.169 22.406 28.753 1.00 14.61 108 VAL A O 1
ATOM 775 N N . GLN A 1 109 ? -2.955 23.827 27.205 1.00 14.28 109 GLN A N 1
ATOM 776 C CA . GLN A 1 109 ? -3.743 22.769 26.586 1.00 13.96 109 GLN A CA 1
ATOM 777 C C . GLN A 1 109 ? -2.855 21.640 26.061 1.00 14.17 109 GLN A C 1
ATOM 778 O O . GLN A 1 109 ? -3.224 20.459 26.143 1.00 15.60 109 GLN A O 1
ATOM 784 N N . TYR A 1 110 ? -1.678 21.979 25.497 1.00 13.52 110 TYR A N 1
ATOM 785 C CA . TYR A 1 110 ? -0.783 20.933 24.990 1.00 12.38 110 TYR A CA 1
ATOM 786 C C . TYR A 1 110 ? -0.203 20.123 26.147 1.00 12.98 110 TYR A C 1
ATOM 787 O O . TYR A 1 110 ? -0.184 18.882 26.097 1.00 13.05 110 TYR A O 1
ATOM 796 N N . ARG A 1 111 ? 0.198 20.805 27.227 1.00 12.02 111 ARG A N 1
ATOM 797 C CA .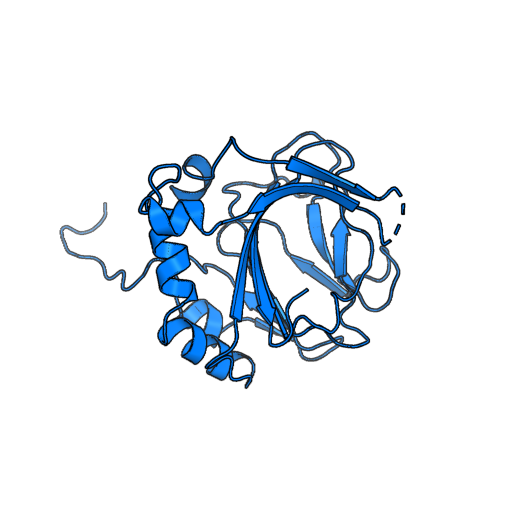 ARG A 1 111 ? 0.659 20.105 28.417 1.00 11.43 111 ARG A CA 1
ATOM 798 C C . ARG A 1 111 ? -0.419 19.178 28.975 1.00 13.66 111 ARG A C 1
ATOM 799 O O . ARG A 1 111 ? -0.140 18.024 29.325 1.00 14.09 111 ARG A O 1
ATOM 807 N N . ASP A 1 112 ? -1.664 19.651 29.046 1.00 13.24 112 ASP A N 1
ATOM 808 C CA . ASP A 1 112 ? -2.732 18.816 29.579 1.00 14.21 112 ASP A CA 1
ATOM 809 C C . ASP A 1 112 ? -2.975 17.595 28.694 1.00 13.70 112 ASP A C 1
ATOM 810 O O . ASP A 1 112 ? -3.265 16.508 29.193 1.00 15.00 112 ASP A O 1
ATOM 815 N N . ALA A 1 113 ? -2.892 17.756 27.370 1.00 14.26 113 ALA A N 1
ATOM 816 C CA . ALA A 1 113 ? -3.193 16.631 26.482 1.00 14.64 113 ALA A CA 1
ATOM 817 C C . ALA A 1 113 ? -2.129 15.539 26.569 1.00 12.57 113 ALA A C 1
ATOM 818 O O . ALA A 1 113 ? -2.456 14.343 26.590 1.00 13.29 113 ALA A O 1
ATOM 820 N N . ILE A 1 114 ? -0.852 15.929 26.585 1.00 12.11 114 ILE A N 1
ATOM 821 C CA . ILE A 1 114 ? 0.226 14.952 26.737 1.00 13.54 114 ILE A CA 1
ATOM 822 C C . ILE A 1 114 ? 0.128 14.242 28.095 1.00 13.19 114 ILE A C 1
ATOM 823 O O . ILE A 1 114 ? 0.338 13.021 28.203 1.00 14.04 114 ILE A O 1
ATOM 828 N N . LEU A 1 115 ? -0.203 14.986 29.157 1.00 13.50 115 LEU A N 1
ATOM 829 C CA . LEU A 1 115 ? -0.343 14.372 30.477 1.00 15.88 115 LEU A CA 1
ATOM 830 C C . LEU A 1 115 ? -1.454 13.323 30.492 1.00 17.57 115 LEU A C 1
ATOM 831 O O . LEU A 1 115 ? -1.294 12.238 31.072 1.00 17.81 115 LEU A O 1
ATOM 836 N N . LYS A 1 116 ? -2.580 13.605 29.830 1.00 14.47 116 LYS A N 1
ATOM 837 C CA . LYS A 1 116 ? -3.651 12.599 29.749 1.00 14.89 116 LYS A CA 1
ATOM 838 C C . LYS A 1 116 ? -3.224 11.390 28.919 1.00 15.07 116 LYS A C 1
ATOM 839 O O . LYS A 1 116 ? -3.502 10.238 29.299 1.00 18.45 116 LYS A O 1
ATOM 845 N N . ALA A 1 117 ? -2.575 11.626 27.779 1.00 13.44 117 ALA A N 1
ATOM 846 C CA . ALA A 1 117 ? -2.255 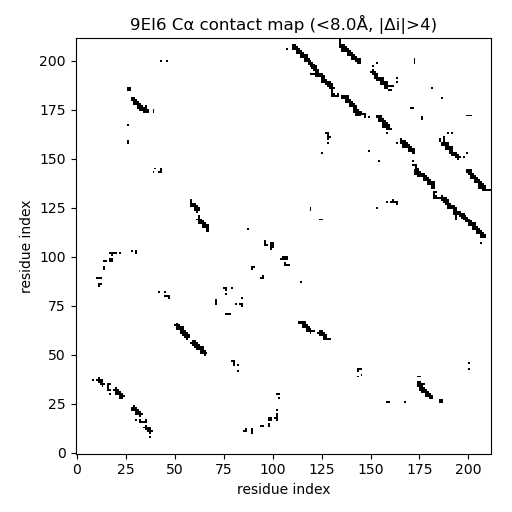10.524 26.868 1.00 14.50 117 ALA A CA 1
ATOM 847 C C . ALA A 1 117 ? -1.235 9.556 27.463 1.00 17.27 117 ALA A C 1
ATOM 848 O O . ALA A 1 117 ? -1.449 8.342 27.451 1.00 17.80 117 ALA A O 1
ATOM 850 N N . ILE A 1 118 ? -0.106 10.071 27.959 1.00 15.78 118 ILE A N 1
ATOM 851 C CA . ILE A 1 118 ? 1.024 9.219 28.333 1.00 15.25 118 ILE A CA 1
ATOM 852 C C . ILE A 1 118 ? 1.461 9.390 29.776 1.00 19.16 118 ILE A C 1
ATOM 853 O O . ILE A 1 118 ? 2.502 8.839 30.164 1.00 20.80 118 ILE A O 1
ATOM 858 N N . ASP A 1 119 ? 0.719 10.136 30.577 1.00 17.84 119 ASP A N 1
ATOM 859 C CA . ASP A 1 119 ? 1.027 10.259 32.011 1.00 19.49 119 ASP A CA 1
ATOM 860 C C . ASP A 1 119 ? 2.414 10.862 32.252 1.00 18.64 119 ASP A C 1
ATOM 861 O O . ASP A 1 119 ? 3.107 10.502 33.210 1.00 21.24 119 ASP A O 1
ATOM 866 N N . LEU A 1 120 ? 2.810 11.802 31.408 1.00 16.15 120 LEU A N 1
ATOM 867 C CA . LEU A 1 120 ? 4.070 12.529 31.550 1.00 14.77 120 LEU A CA 1
ATOM 868 C C . LEU A 1 120 ? 3.734 14.012 31.614 1.00 14.40 120 LEU A C 1
ATOM 869 O O . LEU A 1 120 ? 3.011 14.511 30.742 1.00 14.36 120 LEU A O 1
ATOM 874 N N . ASP A 1 121 ? 4.259 14.713 32.631 1.00 15.11 121 ASP A N 1
ATOM 875 C CA . ASP A 1 121 ? 4.004 16.145 32.848 1.00 13.27 121 ASP A CA 1
ATOM 876 C C . ASP A 1 121 ? 5.171 16.977 32.301 1.00 18.01 121 ASP A C 1
ATOM 877 O O . ASP A 1 121 ? 6.299 16.895 32.803 1.00 16.61 121 ASP A O 1
ATOM 882 N N . ILE A 1 122 ? 4.904 17.801 31.288 1.00 12.46 122 ILE A N 1
ATOM 883 C CA . ILE A 1 122 ? 5.946 18.618 30.651 1.00 14.01 122 ILE A CA 1
ATOM 884 C C . ILE A 1 122 ? 5.995 20.045 31.202 1.00 15.16 122 ILE A C 1
ATOM 885 O O . ILE A 1 122 ? 6.737 20.873 30.680 1.00 14.01 122 ILE A O 1
ATOM 890 N N . SER A 1 123 ? 5.229 20.348 32.240 1.00 14.89 123 SER A N 1
ATOM 891 C CA A SER A 1 123 ? 5.207 21.695 32.788 0.65 15.76 123 SER A CA 1
ATOM 892 C CA B SER A 1 123 ? 5.206 21.693 32.809 0.35 15.79 123 SER A CA 1
ATOM 893 C C . SER A 1 123 ? 6.613 22.176 33.130 1.00 14.01 123 SER A C 1
ATOM 894 O O . SER A 1 123 ? 7.391 21.465 33.783 1.00 17.15 123 SER A O 1
ATOM 899 N N . GLY A 1 124 ? 6.930 23.412 32.708 1.00 13.91 124 GLY A N 1
ATOM 900 C CA . GLY A 1 124 ? 8.223 24.002 33.022 1.00 14.84 124 GLY A CA 1
ATOM 901 C C . GLY A 1 124 ? 9.402 23.500 32.212 1.00 16.13 124 GLY A C 1
ATOM 902 O O . GLY A 1 124 ? 10.528 23.969 32.458 1.00 18.13 124 GLY A O 1
ATOM 903 N N . LEU A 1 125 ? 9.195 22.577 31.271 1.00 14.01 125 LEU A N 1
ATOM 904 C CA . LEU A 1 125 ? 10.281 22.107 30.436 1.00 12.21 125 LEU A CA 1
ATOM 905 C C . LEU A 1 125 ? 10.457 23.073 29.266 1.00 16.36 125 LEU A C 1
ATOM 906 O O . LEU A 1 125 ? 9.610 23.928 28.995 1.00 15.09 125 LEU A O 1
ATOM 911 N N . LYS A 1 126 ? 11.585 22.962 28.599 1.00 14.81 126 LYS A N 1
ATOM 912 C CA . LYS A 1 126 ? 11.880 23.809 27.456 1.00 13.51 126 LYS A CA 1
ATOM 913 C C . LYS A 1 126 ? 11.618 23.046 26.170 1.00 14.12 126 LYS A C 1
ATOM 914 O O . LYS A 1 126 ? 11.494 21.803 26.158 1.00 13.62 126 LYS A O 1
ATOM 920 N N . PHE A 1 127 ? 11.562 23.787 25.055 1.00 12.91 127 PHE A N 1
ATOM 921 C CA . PHE A 1 127 ? 11.443 23.098 23.766 1.00 13.88 127 PHE A CA 1
ATOM 922 C C . PHE A 1 127 ? 12.163 23.830 22.640 1.00 12.24 127 PHE A C 1
ATOM 923 O O . PHE A 1 127 ? 12.416 25.038 22.701 1.00 13.18 127 PHE A O 1
ATOM 931 N N . LYS A 1 128 ? 12.519 23.026 21.626 1.00 11.59 128 LYS A N 1
ATOM 932 C CA . LYS A 1 128 ? 12.944 23.466 20.304 1.00 12.84 128 LYS A CA 1
ATOM 933 C C . LYS A 1 128 ? 11.847 23.066 19.327 1.00 16.37 128 LYS A C 1
ATOM 934 O O . LYS A 1 128 ? 11.092 22.127 19.572 1.00 12.97 128 LYS A O 1
ATOM 940 N N . MET A 1 129 ? 11.753 23.795 18.217 1.00 12.34 129 MET A N 1
ATOM 941 C CA . MET A 1 129 ? 10.757 23.516 17.197 1.00 12.13 129 MET A CA 1
ATOM 942 C C . MET A 1 129 ? 11.393 23.769 15.839 1.00 13.53 129 MET A C 1
ATOM 943 O O . MET A 1 129 ? 11.971 24.839 15.606 1.00 13.37 129 MET A O 1
ATOM 948 N N . GLY A 1 130 ? 11.293 22.792 14.951 1.00 11.25 130 GLY A N 1
ATOM 949 C CA . GLY A 1 130 ? 11.937 22.925 13.650 1.00 10.65 130 GLY A CA 1
ATOM 950 C C . GLY A 1 130 ? 11.121 22.290 12.545 1.00 11.52 130 GLY A C 1
ATOM 951 O O . GLY A 1 130 ? 10.397 21.306 12.770 1.00 12.09 130 GLY A O 1
ATOM 952 N N . PHE A 1 131 ? 11.321 22.798 11.327 1.00 12.59 131 PHE A N 1
ATOM 953 C CA . PHE A 1 131 ? 10.770 22.209 10.095 1.00 11.61 131 PHE A CA 1
ATOM 954 C C . PHE A 1 131 ? 11.816 21.268 9.490 1.00 11.73 131 PHE A C 1
ATOM 955 O O . PHE A 1 131 ? 12.959 21.681 9.256 1.00 14.43 131 PHE A O 1
ATOM 963 N N . TYR A 1 132 ? 11.436 20.014 9.239 1.00 12.06 132 TYR A N 1
ATOM 964 C CA . TYR A 1 132 ? 12.351 18.997 8.713 1.00 12.81 132 TYR A CA 1
ATOM 965 C C . TYR A 1 132 ? 11.818 18.555 7.364 1.00 14.57 132 TYR A C 1
ATOM 966 O O . TYR A 1 132 ? 10.655 18.151 7.252 1.00 15.48 132 TYR A O 1
ATOM 975 N N . LYS A 1 133 ? 12.662 18.645 6.343 1.00 13.76 133 LYS A N 1
ATOM 976 C CA . LYS A 1 133 ? 12.240 18.359 4.980 1.00 16.06 133 LYS A CA 1
ATOM 977 C C . LYS A 1 133 ? 13.177 17.332 4.357 1.00 17.27 133 LYS A C 1
ATOM 978 O O . LYS A 1 1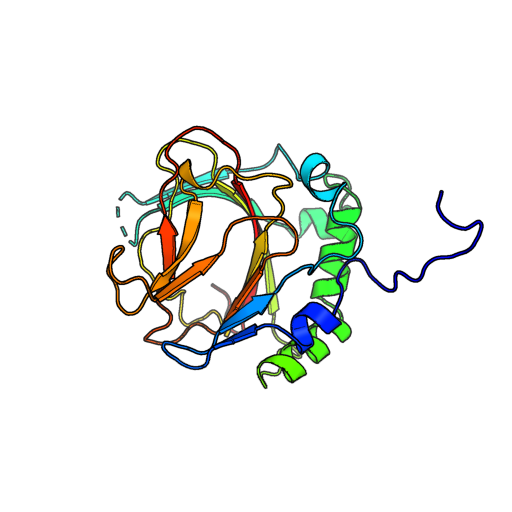33 ? 14.377 17.588 4.202 1.00 17.85 133 LYS A O 1
ATOM 984 N N . TYR A 1 134 ? 12.629 16.175 4.016 1.00 14.96 134 TYR A N 1
ATOM 985 C CA . TYR A 1 134 ? 13.332 15.156 3.261 1.00 12.64 134 TYR A CA 1
ATOM 986 C C . TYR A 1 134 ? 12.838 15.342 1.831 1.00 13.94 134 TYR A C 1
ATOM 987 O O . TYR A 1 134 ? 11.623 15.463 1.619 1.00 17.37 134 TYR A O 1
ATOM 996 N N . TYR A 1 135 ? 13.750 15.483 0.869 1.00 14.77 135 TYR A N 1
ATOM 997 C CA . TYR A 1 135 ? 13.261 15.862 -0.461 1.00 17.74 135 TYR A CA 1
ATOM 998 C C . TYR A 1 135 ? 14.071 15.312 -1.624 1.00 16.17 135 TYR A C 1
ATOM 999 O O . TYR A 1 135 ? 13.723 15.603 -2.773 1.00 17.21 135 TYR A O 1
ATOM 1008 N N . ARG A 1 136 ? 15.142 14.558 -1.374 1.00 16.18 136 ARG A N 1
ATOM 1009 C CA . ARG A 1 136 ? 16.021 14.029 -2.400 1.00 17.48 136 ARG A CA 1
ATOM 1010 C C . ARG A 1 136 ? 16.049 12.522 -2.247 1.00 15.72 136 ARG A C 1
ATOM 1011 O O . ARG A 1 136 ? 15.938 12.007 -1.124 1.00 15.96 136 ARG A O 1
ATOM 1019 N N . THR A 1 137 ? 16.168 11.813 -3.370 1.00 19.24 137 THR A N 1
ATOM 1020 C CA . THR A 1 137 ? 16.355 10.368 -3.319 1.00 17.06 137 THR A CA 1
ATOM 1021 C C . THR A 1 137 ? 17.480 10.052 -2.335 1.00 19.10 137 THR A C 1
ATOM 1022 O O . THR A 1 137 ? 18.551 10.661 -2.383 1.00 20.29 137 THR A O 1
ATOM 1026 N N . GLY A 1 138 ? 17.212 9.135 -1.408 1.00 17.00 138 GLY A N 1
ATOM 1027 C CA . GLY A 1 138 ? 18.180 8.722 -0.412 1.00 18.39 138 GLY A CA 1
ATOM 1028 C C . GLY A 1 138 ? 18.070 9.425 0.924 1.00 18.29 138 GLY A C 1
ATOM 1029 O O . GLY A 1 138 ? 18.687 8.968 1.898 1.00 19.76 138 GLY A O 1
ATOM 1030 N N . ASP A 1 139 ? 17.334 10.533 1.009 1.00 15.80 139 ASP A N 1
ATOM 1031 C CA . ASP A 1 139 ? 17.185 11.210 2.289 1.00 15.05 139 ASP A CA 1
ATOM 1032 C C . ASP A 1 139 ? 16.514 10.250 3.271 1.00 15.45 139 ASP A C 1
ATOM 1033 O O . ASP A 1 139 ? 15.591 9.519 2.900 1.00 14.70 139 ASP A O 1
ATOM 1038 N N . TRP A 1 140 ? 17.007 10.216 4.521 1.00 13.93 140 TRP A N 1
ATOM 1039 C CA . TRP A 1 140 ? 16.613 9.186 5.483 1.00 14.36 140 TRP A CA 1
ATOM 1040 C C . TRP A 1 140 ? 17.226 9.528 6.828 1.00 14.34 140 TRP A C 1
ATOM 1041 O O . TRP A 1 140 ? 17.983 10.495 6.944 1.00 14.76 140 TRP A O 1
ATOM 1052 N N . ILE A 1 141 ? 16.903 8.713 7.841 1.00 12.87 141 ILE A N 1
ATOM 1053 C CA . ILE A 1 141 ? 17.688 8.617 9.074 1.00 14.21 141 ILE A CA 1
ATOM 1054 C C . ILE A 1 141 ? 17.729 7.147 9.494 1.00 12.83 141 ILE A C 1
ATOM 1055 O O . ILE A 1 141 ? 16.719 6.436 9.420 1.00 14.08 141 ILE A O 1
ATOM 1060 N N . SER A 1 142 ? 18.898 6.691 9.927 1.00 14.15 142 SER A N 1
ATOM 1061 C CA . SER A 1 142 ? 19.146 5.289 10.270 1.00 13.86 142 SER A CA 1
ATOM 1062 C C . SER A 1 142 ? 18.610 4.971 11.666 1.00 13.56 142 SER A C 1
ATOM 1063 O O . SER A 1 142 ? 18.150 5.859 12.381 1.00 14.49 142 SER A O 1
ATOM 1066 N N . PRO A 1 143 ? 18.603 3.697 12.066 1.00 15.00 143 PRO A N 1
ATOM 1067 C CA . PRO A 1 143 ? 18.017 3.343 13.373 1.00 15.41 143 PRO A CA 1
ATOM 1068 C C . PRO A 1 143 ? 18.727 4.023 14.539 1.00 15.22 143 PRO A C 1
ATOM 1069 O O . PRO A 1 143 ? 19.949 3.920 14.695 1.00 15.64 143 PRO A O 1
ATOM 1073 N N . HIS A 1 144 ? 17.938 4.651 15.396 1.00 14.28 144 HIS A N 1
ATOM 1074 C CA . HIS A 1 144 ? 18.467 5.404 16.532 1.00 14.08 144 HIS A CA 1
ATOM 1075 C C . HIS A 1 144 ? 17.362 5.531 17.574 1.00 16.61 144 HIS A C 1
ATOM 1076 O O . HIS A 1 144 ? 16.187 5.272 17.300 1.00 14.56 144 HIS A O 1
ATOM 1083 N N . LYS A 1 145 ? 17.739 5.961 18.782 1.00 18.61 145 LYS A N 1
ATOM 1084 C CA . LYS A 1 145 ? 16.782 6.027 19.887 1.00 17.67 145 LYS A CA 1
ATOM 1085 C C . LYS A 1 145 ? 16.345 7.430 20.285 1.00 19.39 145 LYS A C 1
ATOM 1086 O O . LYS A 1 145 ? 15.324 7.548 20.974 1.00 17.56 145 LYS A O 1
ATOM 1092 N N . ASP A 1 146 ? 17.034 8.473 19.789 1.00 19.79 146 ASP A N 1
ATOM 1093 C CA . ASP A 1 146 ? 17.024 9.880 20.221 1.00 18.70 146 ASP A CA 1
ATOM 1094 C C . ASP A 1 146 ? 17.929 10.103 21.441 1.00 21.99 146 ASP A C 1
ATOM 1095 O O . ASP A 1 146 ? 18.113 9.197 22.260 1.00 21.89 146 ASP A O 1
ATOM 1100 N N . LYS A 1 147 ? 18.507 11.309 21.555 1.00 20.68 147 LYS A N 1
ATOM 1101 C CA . LYS A 1 147 ? 19.422 11.613 22.653 1.00 24.09 147 LYS A CA 1
ATOM 1102 C C . LYS A 1 147 ? 18.717 11.469 24.006 1.00 21.10 147 LYS A C 1
ATOM 1103 O O . LYS A 1 147 ? 17.557 11.862 24.151 1.00 21.39 147 LYS A O 1
ATOM 1109 N N . PRO A 1 148 ? 19.403 10.952 25.029 1.00 22.31 148 PRO A N 1
ATOM 1110 C CA . PRO A 1 148 ? 18.777 10.855 26.357 1.00 21.37 148 PRO A CA 1
ATOM 1111 C C . PRO A 1 148 ? 18.419 12.198 26.983 1.00 21.15 148 PRO A C 1
ATOM 1112 O O . PRO A 1 148 ? 17.578 12.214 27.890 1.00 24.11 148 PRO A O 1
ATOM 1116 N N . GLU A 1 149 ? 19.018 13.311 26.531 1.00 22.08 149 GLU A N 1
ATOM 1117 C CA . GLU A 1 149 ? 18.617 14.644 26.978 1.00 21.82 149 GLU A CA 1
ATOM 1118 C C . GLU A 1 149 ? 17.206 15.010 26.543 1.00 20.48 149 GLU A C 1
ATOM 1119 O O . GLU A 1 149 ? 16.617 15.928 27.116 1.00 21.66 149 GLU A O 1
ATOM 1125 N N . LYS A 1 150 ? 16.636 14.336 25.548 1.00 14.99 150 LYS A N 1
ATOM 1126 C CA . LYS A 1 150 ? 15.299 14.675 25.092 1.00 16.57 150 LYS A CA 1
ATOM 1127 C C . LYS A 1 150 ? 14.305 13.886 25.931 1.00 17.41 150 LYS A C 1
ATOM 1128 O O . LYS A 1 150 ? 14.380 12.655 26.007 1.00 18.90 150 LYS A O 1
ATOM 1134 N N . ILE A 1 151 ? 13.419 14.609 26.618 1.00 12.98 151 ILE A N 1
ATOM 1135 C CA . ILE A 1 151 ? 12.414 13.991 27.455 1.00 13.26 151 ILE A CA 1
ATOM 1136 C C . ILE A 1 151 ? 11.198 13.554 26.620 1.00 13.57 151 ILE A C 1
ATOM 1137 O O . ILE A 1 151 ? 10.579 12.519 26.916 1.00 16.00 151 ILE A O 1
ATOM 1142 N N . LEU A 1 152 ? 10.837 14.309 25.582 1.00 11.64 152 LEU A N 1
ATOM 1143 C CA . LEU A 1 152 ? 9.740 13.925 24.710 1.00 15.02 152 LEU A CA 1
ATOM 1144 C C . LEU A 1 152 ? 10.035 14.432 23.307 1.00 13.75 152 LEU A C 1
ATOM 1145 O O . LEU A 1 152 ? 10.586 15.531 23.136 1.00 13.55 152 LEU A O 1
ATOM 1150 N N . ASN A 1 153 ? 9.699 13.623 22.297 1.00 12.30 153 ASN A N 1
ATOM 1151 C CA . ASN A 1 153 ? 9.767 14.061 20.912 1.00 12.49 153 ASN A CA 1
ATOM 1152 C C . ASN A 1 153 ? 8.393 13.932 20.291 1.00 10.99 153 ASN A C 1
ATOM 1153 O O . ASN A 1 153 ? 7.738 12.907 20.452 1.00 15.06 153 ASN A O 1
ATOM 1158 N N . HIS A 1 154 ? 7.978 14.944 19.531 1.00 10.85 154 HIS A N 1
ATOM 1159 C CA . HIS A 1 154 ? 6.696 14.879 18.836 1.00 11.66 154 HIS A CA 1
ATOM 1160 C C . HIS A 1 154 ? 6.944 15.278 17.388 1.00 12.40 154 HIS A C 1
ATOM 1161 O O . HIS A 1 154 ? 7.302 16.435 17.111 1.00 12.28 154 HIS A O 1
ATOM 1168 N N . VAL A 1 155 ? 6.788 14.322 16.463 1.00 10.41 155 VAL A N 1
ATOM 1169 C CA . VAL A 1 155 ? 6.933 14.600 15.034 1.00 12.86 155 VAL A CA 1
ATOM 1170 C C . VAL A 1 155 ? 5.555 14.685 14.419 1.00 11.56 155 VAL A C 1
ATOM 1171 O O . VAL A 1 155 ? 4.736 13.785 14.619 1.00 13.53 155 VAL A O 1
ATOM 1175 N N . MET A 1 156 ? 5.317 15.759 13.661 1.00 11.39 156 MET A N 1
ATOM 1176 C CA . MET A 1 156 ? 4.036 16.032 13.019 1.00 10.70 156 MET A CA 1
ATOM 1177 C C . MET A 1 156 ? 4.233 16.124 11.514 1.00 12.88 156 MET A C 1
ATOM 1178 O O . MET A 1 156 ? 5.170 16.788 11.055 1.00 14.02 156 MET A O 1
ATOM 1183 N N . PHE A 1 157 ? 3.351 15.481 10.745 1.00 12.69 157 PHE A N 1
ATOM 1184 C CA . PHE A 1 157 ? 3.491 15.429 9.290 1.00 12.22 157 PHE A CA 1
ATOM 1185 C C . PHE A 1 157 ? 2.504 16.364 8.609 1.00 12.04 157 PHE A C 1
ATOM 1186 O O . PHE A 1 157 ? 1.428 16.664 9.137 1.00 13.49 157 PHE A O 1
ATOM 1194 N N . PHE A 1 158 ? 2.889 16.850 7.406 1.00 13.40 158 PHE A N 1
ATOM 1195 C CA . PHE A 1 158 ? 2.077 17.840 6.708 1.00 12.00 158 PHE A CA 1
ATOM 1196 C C . PHE A 1 158 ? 1.754 17.541 5.250 1.00 14.53 158 PHE A C 1
ATOM 1197 O O . PHE A 1 158 ? 1.032 18.335 4.646 1.00 17.29 158 PHE A O 1
ATOM 1205 N N . ASN A 1 159 ? 2.226 16.427 4.685 1.00 14.24 159 ASN A N 1
ATOM 1206 C CA . ASN A 1 159 ? 1.896 16.133 3.294 1.00 14.53 159 ASN A CA 1
ATOM 1207 C C . ASN A 1 159 ? 0.398 15.920 3.102 1.00 16.58 159 ASN A C 1
ATOM 1208 O O . ASN A 1 159 ? -0.242 15.178 3.850 1.00 14.97 159 ASN A O 1
ATOM 1213 N N . GLU A 1 160 ? -0.154 16.512 2.029 1.00 15.42 160 GLU A N 1
ATOM 1214 C CA . GLU A 1 160 ? -1.549 16.283 1.675 1.00 16.83 160 GLU A CA 1
ATOM 1215 C C . GLU A 1 160 ? -1.718 14.935 0.983 1.00 18.37 160 GLU A C 1
ATOM 1216 O O . GLU A 1 160 ? -2.761 14.286 1.135 1.00 25.68 160 GLU A O 1
ATOM 1222 N N . THR A 1 161 ? -0.717 14.515 0.218 1.00 20.24 161 THR A N 1
ATOM 1223 C CA . THR A 1 161 ? -0.714 13.217 -0.464 1.00 26.15 161 THR A CA 1
ATOM 1224 C C . THR A 1 161 ? 0.661 12.605 -0.249 1.00 20.71 161 THR A C 1
ATOM 1225 O O . THR A 1 161 ? 1.634 13.338 -0.082 1.00 19.88 161 THR A O 1
ATOM 1229 N N . TRP A 1 162 ? 0.741 11.263 -0.254 1.00 20.70 162 TRP A N 1
ATOM 1230 C CA . TRP A 1 162 ? 2.046 10.600 -0.195 1.00 19.03 162 TRP A CA 1
ATOM 1231 C C . TRP A 1 162 ? 1.950 9.227 -0.849 1.00 19.81 162 TRP A C 1
ATOM 1232 O O . TRP A 1 162 ? 1.161 8.383 -0.422 1.00 23.34 162 TRP A O 1
ATOM 1243 N N . ASN A 1 163 ? 2.757 8.996 -1.873 1.00 19.68 163 ASN A N 1
ATOM 1244 C CA . ASN A 1 163 ? 2.782 7.691 -2.532 1.00 19.04 163 ASN A CA 1
ATOM 1245 C C . ASN A 1 163 ? 3.645 6.779 -1.671 1.00 20.76 163 ASN A C 1
ATOM 1246 O O . ASN A 1 163 ? 4.845 7.017 -1.540 1.00 18.25 163 ASN A O 1
ATOM 1251 N N . CYS A 1 164 ? 3.039 5.754 -1.064 1.00 20.71 164 CYS A N 1
ATOM 1252 C CA . CYS A 1 164 ? 3.798 4.936 -0.119 1.00 22.60 164 CYS A CA 1
ATOM 1253 C C . CYS A 1 164 ? 4.992 4.239 -0.779 1.00 20.10 164 CYS A C 1
ATOM 1254 O O . CYS A 1 164 ? 5.987 3.946 -0.100 1.00 22.12 164 CYS A O 1
ATOM 1257 N N . ALA A 1 165 ? 4.928 3.982 -2.088 1.00 18.90 165 ALA A N 1
ATOM 1258 C CA . ALA A 1 165 ? 6.044 3.338 -2.773 1.00 22.24 165 ALA A CA 1
ATOM 1259 C C . ALA A 1 165 ? 7.283 4.213 -2.847 1.00 25.54 165 ALA A C 1
ATOM 1260 O O . ALA A 1 165 ? 8.348 3.720 -3.236 1.00 27.35 165 ALA A O 1
ATOM 1262 N N . ASN A 1 166 ? 7.190 5.480 -2.478 1.00 22.08 166 ASN A N 1
ATOM 1263 C CA . ASN A 1 166 ? 8.355 6.338 -2.480 1.00 22.37 166 ASN A CA 1
ATOM 1264 C C . ASN A 1 166 ? 9.180 6.257 -1.209 1.00 18.98 166 ASN A C 1
ATOM 1265 O O . ASN A 1 166 ? 10.164 6.992 -1.100 1.00 20.59 166 ASN A O 1
ATOM 1270 N N . GLY A 1 167 ? 8.844 5.372 -0.278 1.00 19.19 167 GLY A N 1
ATOM 1271 C CA . GLY A 1 167 ? 9.594 5.360 0.959 1.00 18.08 167 GLY A CA 1
ATOM 1272 C C . GLY A 1 167 ? 9.135 6.480 1.883 1.00 16.96 167 GLY A C 1
ATOM 1273 O O . GLY A 1 167 ? 8.023 7.013 1.770 1.00 16.70 167 GLY A O 1
ATOM 1274 N N . GLY A 1 168 ? 9.982 6.814 2.856 1.00 14.82 168 GLY A N 1
ATOM 1275 C CA . GLY A 1 168 ? 9.680 7.939 3.725 1.00 14.58 168 GLY A CA 1
ATOM 1276 C C . GLY A 1 168 ? 8.780 7.671 4.926 1.00 13.06 168 GLY A C 1
ATOM 1277 O O . GLY A 1 168 ? 8.409 8.621 5.630 1.00 15.15 168 GLY A O 1
ATOM 1278 N N . GLN A 1 169 ? 8.416 6.422 5.175 1.00 13.23 169 GLN A N 1
ATOM 1279 C CA . GLN A 1 169 ? 7.630 6.095 6.360 1.00 14.12 169 GLN A CA 1
ATOM 1280 C C . GLN A 1 169 ? 8.473 6.230 7.626 1.00 16.42 169 GLN A C 1
ATOM 1281 O O . GLN A 1 169 ? 9.657 5.885 7.643 1.00 14.69 169 GLN A O 1
ATOM 1287 N N . PHE A 1 170 ? 7.853 6.702 8.702 1.00 13.21 170 PHE A N 1
ATOM 1288 C CA . PHE A 1 170 ? 8.441 6.542 10.023 1.00 12.40 170 PHE A CA 1
ATOM 1289 C C . PHE A 1 170 ? 8.361 5.061 10.392 1.00 12.83 170 PHE A C 1
ATOM 1290 O O . PHE A 1 170 ? 7.297 4.424 10.265 1.00 14.21 170 PHE A O 1
ATOM 1298 N N . LEU A 1 171 ? 9.490 4.483 10.806 1.00 12.49 171 LEU A N 1
ATOM 1299 C CA . LEU A 1 171 ? 9.551 3.078 11.217 1.00 12.69 171 LEU A CA 1
ATOM 1300 C C . LEU A 1 171 ? 9.753 2.997 12.725 1.00 14.67 171 LEU A C 1
ATOM 1301 O O . LEU A 1 171 ? 10.743 3.544 13.249 1.00 14.55 171 LEU A O 1
ATOM 1306 N N . GLY A 1 172 ? 8.853 2.298 13.409 1.00 13.56 172 GLY A N 1
ATOM 1307 C CA . GLY A 1 172 ? 9.101 1.864 14.793 1.00 13.14 172 GLY A CA 1
ATOM 1308 C C . GLY A 1 172 ? 9.774 0.498 14.782 1.00 13.11 172 GLY A C 1
ATOM 1309 O O . GLY A 1 172 ? 9.257 -0.459 14.189 1.00 16.80 172 GLY A O 1
ATOM 1310 N N . LEU A 1 173 ? 10.916 0.389 15.470 1.00 13.32 173 LEU A N 1
ATOM 1311 C CA . LEU A 1 173 ? 11.748 -0.805 15.363 1.00 14.28 173 LEU A CA 1
ATOM 1312 C C . LEU A 1 173 ? 11.906 -1.513 16.700 1.00 15.80 173 LEU A C 1
ATOM 1313 O O . LEU A 1 173 ? 11.713 -0.916 17.767 1.00 16.40 173 LEU A O 1
ATOM 1318 N N . ARG A 1 174 ? 12.252 -2.807 16.633 1.00 16.32 174 ARG A N 1
ATOM 1319 C CA . ARG A 1 174 ? 12.494 -3.607 17.835 1.00 18.01 174 ARG A CA 1
ATOM 1320 C C . ARG A 1 174 ? 13.960 -3.665 18.243 1.00 22.84 174 ARG A C 1
ATOM 1321 O O . ARG A 1 174 ? 14.263 -4.186 19.325 1.00 24.21 174 ARG A O 1
ATOM 1329 N N . SER A 1 175 ? 14.857 -3.140 17.424 1.00 20.76 175 SER A N 1
ATOM 1330 C CA . SER A 1 175 ? 16.300 -3.150 17.633 1.00 21.17 175 SER A CA 1
ATOM 1331 C C . SER A 1 175 ? 16.909 -2.192 16.615 1.00 23.10 175 SER A C 1
ATOM 1332 O O . SER A 1 175 ? 16.202 -1.599 15.795 1.00 20.95 175 SER A O 1
ATOM 1335 N N . GLN A 1 176 ? 18.239 -2.062 16.649 1.00 23.07 176 GLN A N 1
ATOM 1336 C CA . GLN A 1 176 ? 18.957 -1.138 15.772 1.00 26.13 176 GLN A CA 1
ATOM 1337 C C . GLN A 1 176 ? 19.186 -1.798 14.413 1.00 26.93 176 GLN A C 1
ATOM 1338 O O . GLN A 1 176 ? 20.305 -2.104 13.996 1.00 32.07 176 GLN A O 1
ATOM 1344 N N . ASN A 1 177 ? 18.082 -2.025 13.716 1.00 22.74 177 ASN A N 1
ATOM 1345 C CA . ASN A 1 177 ? 18.113 -2.757 12.450 1.00 22.21 177 ASN A CA 1
ATOM 1346 C C . ASN A 1 177 ? 16.916 -2.300 11.626 1.00 27.43 177 ASN A C 1
ATOM 1347 O O . ASN A 1 177 ? 15.780 -2.393 12.100 1.00 22.17 177 ASN A O 1
ATOM 1352 N N . MET A 1 178 ? 17.175 -1.818 10.401 1.00 20.63 178 MET A N 1
ATOM 1353 C CA . MET A 1 178 ? 16.120 -1.284 9.537 1.00 20.55 178 MET A CA 1
ATOM 1354 C C . MET A 1 178 ? 15.067 -2.323 9.185 1.00 24.25 178 MET A C 1
ATOM 1355 O O . MET A 1 178 ? 13.939 -1.946 8.844 1.00 22.11 178 MET A O 1
ATOM 1360 N N . ASP A 1 179 ? 15.406 -3.612 9.231 1.00 22.70 179 ASP A N 1
ATOM 1361 C CA . ASP A 1 179 ? 14.442 -4.632 8.851 1.00 27.50 179 ASP A CA 1
ATOM 1362 C C . ASP A 1 179 ? 13.587 -5.119 10.010 1.00 26.44 179 ASP A C 1
ATOM 1363 O O . ASP A 1 179 ? 12.601 -5.825 9.770 1.00 28.29 179 ASP A O 1
ATOM 1368 N N . ASP A 1 180 ? 13.921 -4.738 11.244 1.00 21.32 180 ASP A N 1
ATOM 1369 C CA . ASP A 1 180 ? 13.269 -5.261 12.445 1.00 22.34 180 ASP A CA 1
ATOM 1370 C C . ASP A 1 180 ? 12.089 -4.360 12.833 1.00 18.93 180 ASP A C 1
ATOM 1371 O O . ASP A 1 180 ? 12.026 -3.780 13.910 1.00 19.03 180 ASP A O 1
ATOM 1376 N N . ILE A 1 181 ? 11.159 -4.243 11.885 1.00 20.38 181 ILE A N 1
ATOM 1377 C CA . ILE A 1 181 ? 10.055 -3.289 11.956 1.00 20.63 181 ILE A CA 1
ATOM 1378 C C . ILE A 1 181 ? 8.883 -3.870 12.742 1.00 24.31 181 ILE A C 1
ATOM 1379 O O . ILE A 1 181 ? 8.438 -5.008 12.489 1.00 24.34 181 ILE A O 1
ATOM 1384 N N . VAL A 1 182 ? 8.350 -3.058 13.649 1.00 19.60 182 VAL A N 1
ATOM 1385 C CA . VAL A 1 182 ? 7.151 -3.377 14.420 1.00 20.33 182 VAL A CA 1
ATOM 1386 C C . VAL A 1 182 ? 5.933 -2.622 13.905 1.00 20.61 182 VAL A C 1
ATOM 1387 O O . VAL A 1 182 ? 4.857 -3.204 13.749 1.00 23.45 182 VAL A O 1
ATOM 1391 N N . PHE A 1 183 ? 6.069 -1.315 13.653 1.00 17.27 183 PHE A N 1
ATOM 1392 C CA . PHE A 1 183 ? 4.968 -0.540 13.089 1.00 17.75 183 PHE A CA 1
ATOM 1393 C C . PHE A 1 183 ? 5.528 0.511 12.146 1.00 16.74 183 PHE A C 1
ATOM 1394 O O . PHE A 1 183 ? 6.712 0.844 12.207 1.00 14.94 183 PHE A O 1
ATOM 1402 N N . GLU A 1 184 ? 4.670 1.015 11.237 1.00 15.69 184 GLU A N 1
ATOM 1403 C CA . GLU A 1 184 ? 5.039 2.095 10.320 1.00 14.12 184 GLU A CA 1
ATOM 1404 C C . GLU A 1 184 ? 3.966 3.179 10.357 1.00 17.20 184 GLU A C 1
ATOM 1405 O O . GLU A 1 184 ? 2.778 2.871 10.524 1.00 18.36 184 GLU A O 1
ATOM 1411 N N . VAL A 1 185 ? 4.379 4.440 10.160 1.00 14.02 185 VAL A N 1
ATOM 1412 C CA . VAL A 1 185 ? 3.463 5.584 10.065 1.00 13.52 185 VAL A CA 1
ATOM 1413 C C . VAL A 1 185 ? 3.710 6.308 8.737 1.00 13.92 185 VAL A C 1
ATOM 1414 O O . VAL A 1 185 ? 4.853 6.653 8.412 1.00 16.32 185 VAL A O 1
ATOM 1418 N N . GLU A 1 186 ? 2.634 6.514 7.949 1.00 14.06 186 GLU A N 1
ATOM 1419 C CA . GLU A 1 186 ? 2.786 7.266 6.703 1.00 14.35 186 GLU A CA 1
ATOM 1420 C C . GLU A 1 186 ? 2.855 8.770 6.994 1.00 14.43 186 GLU A C 1
ATOM 1421 O O . GLU A 1 186 ? 2.174 9.261 7.914 1.00 14.21 186 GLU A O 1
ATOM 1427 N N . PRO A 1 187 ? 3.660 9.544 6.219 1.00 12.75 187 PRO A N 1
ATOM 1428 C CA . PRO A 1 187 ? 3.861 10.982 6.535 1.00 16.09 187 PRO A CA 1
ATOM 1429 C C . PRO A 1 187 ? 2.750 11.862 5.976 1.00 17.83 187 PRO A C 1
ATOM 1430 O O . PRO A 1 187 ? 2.968 12.729 5.124 1.00 23.35 187 PRO A O 1
ATOM 1434 N N . LEU A 1 188 ? 1.538 11.628 6.434 1.00 12.88 188 LEU A N 1
ATOM 1435 C CA . LEU A 1 188 ? 0.352 12.310 5.936 1.00 15.12 188 LEU A CA 1
ATOM 1436 C C . LEU A 1 188 ? -0.164 13.279 6.993 1.00 15.02 188 LEU A C 1
ATOM 1437 O O . LEU A 1 188 ? -0.109 12.979 8.190 1.00 13.77 188 LEU A O 1
ATOM 1442 N N . VAL A 1 189 ? -0.652 14.450 6.550 1.00 14.21 189 VAL A N 1
ATOM 1443 C CA . VAL A 1 189 ? -1.153 15.467 7.487 1.00 14.00 189 VAL A CA 1
ATOM 1444 C C . VAL A 1 189 ? -2.219 14.868 8.383 1.00 13.52 189 VAL A C 1
ATOM 1445 O O . VAL A 1 189 ? -3.085 14.094 7.944 1.00 14.78 189 VAL A O 1
ATOM 1449 N N . GLY A 1 190 ? -2.119 15.189 9.674 1.00 12.56 190 GLY A N 1
ATOM 1450 C CA . GLY A 1 190 ? -2.980 14.574 10.656 1.00 15.07 190 GLY A CA 1
ATOM 1451 C C . GLY A 1 190 ? -2.282 13.471 11.434 1.00 13.23 190 GLY A C 1
ATOM 1452 O O . GLY A 1 190 ? -2.599 13.263 12.631 1.00 12.94 190 GLY A O 1
ATOM 1453 N N . ASN A 1 191 ? -1.322 12.788 10.793 1.00 13.12 191 ASN A N 1
ATOM 1454 C CA . ASN A 1 191 ? -0.529 11.776 11.489 1.00 13.24 191 ASN A CA 1
ATOM 1455 C C . ASN A 1 191 ? 0.599 12.426 12.265 1.00 10.56 191 ASN A C 1
ATOM 1456 O O . ASN A 1 191 ? 1.208 13.416 11.843 1.00 12.84 191 ASN A O 1
ATOM 1461 N N . SER A 1 192 ? 0.881 11.863 13.429 1.00 11.80 192 SER A N 1
ATOM 1462 C CA . SER A 1 192 ? 1.998 12.332 14.230 1.00 10.72 192 SER A CA 1
ATOM 1463 C C . SER A 1 192 ? 2.369 11.205 15.178 1.00 10.35 192 SER A C 1
ATOM 1464 O O . SER A 1 192 ? 1.575 10.290 15.432 1.00 11.99 192 SER A O 1
ATOM 1467 N N . VAL A 1 193 ? 3.591 11.284 15.705 1.00 11.28 193 VAL A N 1
ATOM 1468 C CA . VAL A 1 193 ? 4.134 10.288 16.626 1.00 10.06 193 VAL A CA 1
ATOM 1469 C C . VAL A 1 193 ? 4.807 11.023 17.769 1.00 10.64 193 VAL A C 1
ATOM 1470 O O . VAL A 1 193 ? 5.575 11.969 17.545 1.00 12.12 193 VAL A O 1
ATOM 1474 N N . PHE A 1 194 ? 4.491 10.629 19.011 1.00 11.07 194 PHE A N 1
ATOM 1475 C CA . PHE A 1 194 ? 5.114 11.254 20.174 1.00 10.82 194 PHE A CA 1
ATOM 1476 C C . PHE A 1 194 ? 5.570 10.172 21.144 1.00 12.77 194 PHE A C 1
ATOM 1477 O O . PHE A 1 194 ? 4.821 9.222 21.440 1.00 12.24 194 PHE A O 1
ATOM 1485 N N . PHE A 1 195 ? 6.798 10.315 21.645 1.00 12.12 195 PHE A N 1
ATOM 1486 C CA . PHE A 1 195 ? 7.359 9.285 22.510 1.00 12.69 195 PHE A CA 1
ATOM 1487 C C . PHE A 1 195 ? 8.478 9.868 23.362 1.00 14.13 195 PHE A C 1
ATOM 1488 O O . PHE A 1 195 ? 9.154 10.828 22.967 1.00 13.49 195 PHE A O 1
ATOM 1496 N N . GLU A 1 196 ? 8.662 9.265 24.535 1.00 14.01 196 GLU A N 1
ATOM 1497 C CA . GLU A 1 196 ? 9.835 9.547 25.355 1.00 14.89 196 GLU A CA 1
ATOM 1498 C C . GLU A 1 196 ? 11.019 8.725 24.870 1.00 14.37 196 GLU A C 1
ATOM 1499 O O . GLU A 1 196 ? 10.920 7.489 24.796 1.00 18.20 196 GLU A O 1
ATOM 1505 N N . PRO A 1 197 ? 12.136 9.343 24.525 1.00 14.18 197 PRO A N 1
ATOM 1506 C CA . PRO A 1 197 ? 13.342 8.553 24.244 1.00 15.47 197 PRO A CA 1
ATOM 1507 C C . PRO A 1 197 ? 13.757 7.711 25.450 1.00 17.45 197 PRO A C 1
ATOM 1508 O O . PRO A 1 197 ? 13.810 8.204 26.587 1.00 17.45 197 PRO A O 1
ATOM 1512 N N . ARG A 1 198 ? 14.047 6.422 25.196 1.00 15.77 198 ARG A N 1
ATOM 1513 C CA . ARG A 1 198 ? 14.449 5.442 26.209 1.00 17.89 198 ARG A CA 1
ATOM 1514 C C . ARG A 1 198 ? 15.568 4.571 25.636 1.00 17.90 198 ARG A C 1
ATOM 1515 O O . ARG A 1 198 ? 16.016 4.780 24.506 1.00 18.49 198 ARG A O 1
ATOM 1523 N N . GLU A 1 199 ? 16.019 3.552 26.389 1.00 18.69 199 GLU A N 1
ATOM 1524 C CA A GLU A 1 199 ? 17.100 2.706 25.893 0.60 20.36 199 GLU A CA 1
ATOM 1525 C CA B GLU A 1 199 ? 17.098 2.696 25.896 0.40 20.46 199 GLU A CA 1
ATOM 1526 C C . GLU A 1 199 ? 16.664 1.774 24.771 1.00 22.70 199 GLU A C 1
ATOM 1527 O O . GLU A 1 199 ? 17.528 1.111 24.179 1.00 25.84 199 GLU A O 1
ATOM 1538 N N . ASN A 1 200 ? 15.361 1.705 24.467 1.00 18.43 200 ASN A N 1
ATOM 1539 C CA . ASN A 1 200 ? 14.910 0.840 23.375 1.00 18.07 200 ASN A CA 1
ATOM 1540 C C . ASN A 1 200 ? 13.899 1.513 22.451 1.00 17.74 200 ASN A C 1
ATOM 1541 O O . ASN A 1 200 ? 13.144 0.809 21.752 1.00 17.64 200 ASN A O 1
ATOM 1546 N N . SER A 1 201 ? 13.874 2.846 22.401 1.00 15.94 201 SER A N 1
ATOM 1547 C CA . SER A 1 201 ? 12.967 3.600 21.530 1.00 12.61 201 SER A CA 1
ATOM 1548 C C . SER A 1 201 ? 13.504 3.694 20.104 1.00 13.12 201 SER A C 1
ATOM 1549 O O . SER A 1 201 ? 13.587 4.788 19.543 1.00 14.20 201 SER A O 1
ATOM 1552 N N . TRP A 1 202 ? 13.837 2.539 19.514 1.00 13.82 202 TRP A N 1
ATOM 1553 C CA . TRP A 1 202 ? 14.447 2.496 18.180 1.00 13.04 202 TRP A CA 1
ATOM 1554 C C . TRP A 1 202 ? 13.467 2.920 17.077 1.00 15.52 202 TRP A C 1
ATOM 1555 O O . TRP A 1 202 ? 12.343 2.424 17.008 1.00 14.26 202 TRP A O 1
ATOM 1566 N N . HIS A 1 203 ? 13.896 3.837 16.211 1.00 15.51 203 HIS A N 1
ATOM 1567 C CA . HIS A 1 203 ? 13.072 4.271 15.085 1.00 13.48 203 HIS A CA 1
ATOM 1568 C C . HIS A 1 203 ? 13.985 4.772 13.973 1.00 12.45 203 HIS A C 1
ATOM 1569 O O . HIS A 1 203 ? 15.190 4.948 14.159 1.00 13.54 203 HIS A O 1
ATOM 1576 N N . ALA A 1 204 ? 13.402 4.985 12.798 1.00 13.27 204 ALA A N 1
ATOM 1577 C CA . ALA A 1 204 ? 14.156 5.354 11.596 1.00 11.98 204 ALA A CA 1
ATOM 1578 C C . ALA A 1 204 ? 13.176 5.929 10.575 1.00 14.99 204 ALA A C 1
ATOM 1579 O O . ALA A 1 204 ? 11.956 5.884 10.773 1.00 13.74 204 ALA A O 1
ATOM 1581 N N . VAL A 1 205 ? 13.706 6.424 9.451 1.00 14.32 205 VAL A N 1
ATOM 1582 C CA . VAL A 1 205 ? 12.871 6.808 8.315 1.00 14.45 205 VAL A CA 1
ATOM 1583 C C . VAL A 1 205 ? 13.352 6.026 7.111 1.00 12.39 205 VAL A C 1
ATOM 1584 O O . VAL A 1 205 ? 14.540 6.096 6.752 1.00 14.79 205 VAL A O 1
ATOM 1588 N N . ARG A 1 206 ? 12.441 5.284 6.482 1.00 13.24 206 ARG A N 1
ATOM 1589 C CA . ARG A 1 206 ? 12.781 4.526 5.273 1.00 14.96 206 ARG A CA 1
ATOM 1590 C C . ARG A 1 206 ? 13.250 5.486 4.179 1.00 15.84 206 ARG A C 1
ATOM 1591 O O . ARG A 1 206 ? 12.574 6.481 3.914 1.00 14.21 206 ARG A O 1
ATOM 1599 N N . PRO A 1 207 ? 14.400 5.239 3.545 1.00 17.58 207 PRO A N 1
ATOM 1600 C CA . PRO A 1 207 ? 14.937 6.216 2.576 1.00 16.20 207 PRO A CA 1
ATOM 1601 C C . PRO A 1 207 ? 13.966 6.530 1.447 1.00 16.45 207 PRO A C 1
ATOM 1602 O O . PRO A 1 207 ? 13.252 5.648 0.955 1.00 17.10 207 PRO A O 1
ATOM 1606 N N . LEU A 1 208 ? 13.970 7.800 1.026 1.00 14.53 208 LEU A N 1
ATOM 1607 C CA . LEU A 1 208 ? 13.224 8.183 -0.174 1.00 15.12 208 LEU A CA 1
ATOM 1608 C C . LEU A 1 208 ? 13.760 7.503 -1.429 1.00 18.86 208 LEU A C 1
ATOM 1609 O O . LEU A 1 208 ? 14.973 7.395 -1.641 1.00 17.39 208 LEU A O 1
ATOM 1614 N N . LEU A 1 209 ? 12.836 7.076 -2.291 1.00 15.88 209 LEU A N 1
ATOM 1615 C CA . LEU A 1 209 ? 13.184 6.453 -3.566 1.00 16.53 209 LEU A CA 1
ATOM 1616 C C . LEU A 1 209 ? 13.055 7.402 -4.754 1.00 19.52 209 LEU A C 1
ATOM 1617 O O . LEU A 1 209 ? 13.352 7.002 -5.889 1.00 26.35 209 LEU A O 1
ATOM 1622 N N . CYS A 1 210 ? 12.652 8.645 -4.514 1.00 20.08 210 CYS A N 1
ATOM 1623 C CA . CYS A 1 210 ? 12.587 9.672 -5.544 1.00 23.34 210 CYS A CA 1
ATOM 1624 C C . CYS A 1 210 ? 12.517 11.039 -4.877 1.00 16.08 210 CYS A C 1
ATOM 1625 O O . CYS A 1 210 ? 12.362 11.152 -3.648 1.00 16.00 210 CYS A O 1
ATOM 1628 N N . ASP A 1 211 ? 12.651 12.088 -5.702 1.00 18.54 211 ASP A N 1
ATOM 1629 C CA . ASP A 1 211 ? 12.763 13.466 -5.203 1.00 16.02 211 ASP A CA 1
ATOM 1630 C C . ASP A 1 211 ? 11.357 14.010 -4.968 1.00 17.14 211 ASP A C 1
ATOM 1631 O O . ASP A 1 211 ? 10.796 14.716 -5.807 1.00 21.48 211 ASP A O 1
ATOM 1636 N N . GLN A 1 212 ? 10.781 13.695 -3.811 1.00 14.89 212 GLN A N 1
ATOM 1637 C CA . GLN A 1 212 ? 9.460 14.192 -3.444 1.00 15.94 212 GLN A CA 1
ATOM 1638 C C . GLN A 1 212 ? 9.533 14.771 -2.035 1.00 14.24 212 GLN A C 1
ATOM 1639 O O . GLN A 1 212 ? 9.975 14.069 -1.106 1.00 17.26 212 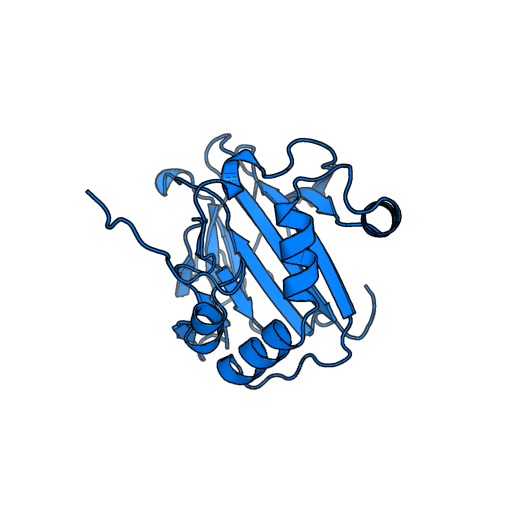GLN A O 1
ATOM 1645 N N . PRO A 1 213 ? 9.096 16.014 -1.831 1.00 14.51 213 PRO A N 1
ATOM 1646 C CA . PRO A 1 213 ? 9.211 16.635 -0.497 1.00 14.76 213 PRO A CA 1
ATOM 1647 C C . PRO A 1 213 ? 8.312 15.968 0.528 1.00 14.12 213 PRO A C 1
ATOM 1648 O O . PRO A 1 213 ? 7.105 15.823 0.324 1.00 15.84 213 PRO A O 1
ATOM 1652 N N . ARG A 1 214 ? 8.923 15.559 1.636 1.00 13.48 214 ARG A N 1
ATOM 1653 C CA . ARG A 1 214 ? 8.249 14.931 2.765 1.00 12.68 214 ARG A CA 1
ATOM 1654 C C . ARG A 1 214 ? 8.427 15.918 3.917 1.00 14.34 214 ARG A C 1
ATOM 1655 O O . ARG A 1 214 ? 9.561 16.185 4.327 1.00 15.39 214 ARG A O 1
ATOM 1663 N N . LEU A 1 215 ? 7.329 16.494 4.386 1.00 16.65 215 LEU A N 1
ATOM 1664 C CA . LEU A 1 215 ? 7.351 17.718 5.190 1.00 15.00 215 LEU A CA 1
ATOM 1665 C C . LEU A 1 215 ? 6.890 17.430 6.620 1.00 15.35 215 LEU A C 1
ATOM 1666 O O . LEU A 1 215 ? 5.829 16.832 6.837 1.00 20.34 215 LEU A O 1
ATOM 1671 N N . SER A 1 216 ? 7.687 17.832 7.603 1.00 12.40 216 SER A N 1
ATOM 1672 C CA . SER A 1 216 ? 7.311 17.589 8.991 1.00 11.07 216 SER A CA 1
ATOM 1673 C C . SER A 1 216 ? 7.775 18.748 9.888 1.00 12.27 216 SER A C 1
ATOM 1674 O O . SER A 1 216 ? 8.553 19.608 9.483 1.00 13.11 216 SER A O 1
ATOM 1677 N N . VAL A 1 217 ? 7.248 18.780 11.118 1.00 11.23 217 VAL A N 1
ATOM 1678 C CA . VAL A 1 217 ? 7.737 19.623 12.220 1.00 12.26 217 VAL A CA 1
ATOM 1679 C C . VAL A 1 217 ? 8.071 18.694 13.379 1.00 14.23 217 VAL A C 1
ATOM 1680 O O . VAL A 1 217 ? 7.330 17.746 13.663 1.00 13.92 217 VAL A O 1
ATOM 1684 N N . GLN A 1 218 ? 9.209 18.918 14.017 1.00 13.37 218 GLN A N 1
ATOM 1685 C CA . GLN A 1 218 ? 9.528 18.214 15.260 1.00 10.75 218 GLN A CA 1
ATOM 1686 C C . GLN A 1 218 ? 9.558 19.193 16.411 1.00 13.45 218 GLN A C 1
ATOM 1687 O O . GLN A 1 218 ? 10.190 20.258 16.316 1.00 14.38 218 GLN A O 1
ATOM 1693 N N . ILE A 1 219 ? 8.923 18.787 17.507 1.00 11.55 219 ILE A N 1
ATOM 1694 C CA . ILE A 1 219 ? 9.002 19.462 18.802 1.00 12.23 219 ILE A CA 1
ATOM 1695 C C . ILE A 1 219 ? 9.886 18.596 19.693 1.00 13.00 219 ILE A C 1
ATOM 1696 O O . ILE A 1 219 ? 9.606 17.402 19.870 1.00 14.76 219 ILE A O 1
ATOM 1701 N N . GLU A 1 220 ? 10.974 19.169 20.221 1.00 11.73 220 GLU A N 1
ATOM 1702 C CA . GLU A 1 220 ? 11.910 18.435 21.074 1.00 11.18 220 GLU A CA 1
ATOM 1703 C C . GLU A 1 220 ? 11.852 19.073 22.454 1.00 11.52 220 GLU A C 1
ATOM 1704 O O . GLU A 1 220 ? 12.124 20.267 22.588 1.00 14.43 220 GLU A O 1
ATOM 1710 N N . ILE A 1 221 ? 11.467 18.298 23.471 1.00 12.58 221 ILE A N 1
ATOM 1711 C CA . ILE A 1 221 ? 11.215 18.805 24.814 1.00 12.67 221 ILE A CA 1
ATOM 1712 C C . ILE A 1 221 ? 12.313 18.308 25.736 1.00 13.37 221 ILE A C 1
ATOM 1713 O O . ILE A 1 221 ? 12.683 17.134 25.683 1.00 13.23 221 ILE A O 1
ATOM 1718 N N . PHE A 1 222 ? 12.830 19.195 26.586 1.00 12.74 222 PHE A N 1
ATOM 1719 C CA . PHE A 1 222 ? 14.011 18.834 27.363 1.00 13.03 222 PHE A CA 1
ATOM 1720 C C . PHE A 1 222 ? 14.112 19.698 28.607 1.00 13.42 222 PHE A C 1
ATOM 1721 O O . PHE A 1 222 ? 13.496 20.762 28.720 1.00 14.04 222 PHE A O 1
ATOM 1729 N N . ARG A 1 223 ? 14.933 19.225 29.538 1.00 13.23 223 ARG A N 1
ATOM 1730 C CA . ARG A 1 223 ? 15.378 19.991 30.690 1.00 15.07 223 ARG A CA 1
ATOM 1731 C C . ARG A 1 223 ? 16.796 20.523 30.491 1.00 16.97 223 ARG A C 1
ATOM 1732 O O . ARG A 1 223 ? 17.075 21.678 30.799 1.00 18.90 223 ARG A O 1
ATOM 1740 N N . THR A 1 224 ? 17.691 19.684 29.964 1.00 16.43 224 THR A N 1
ATOM 1741 C CA . THR A 1 224 ? 19.104 20.004 29.806 1.00 17.19 224 THR A CA 1
ATOM 1742 C C . THR A 1 224 ? 19.326 20.355 28.341 1.00 17.04 224 THR A C 1
ATOM 1743 O O . THR A 1 224 ? 19.070 19.535 27.465 1.00 18.25 224 THR A O 1
ATOM 1747 N N . GLN A 1 225 ? 19.811 21.570 28.106 1.00 16.05 225 GLN A N 1
ATOM 1748 C CA . GLN A 1 225 ? 20.093 22.034 26.759 1.00 19.26 225 GLN A CA 1
ATOM 1749 C C . GLN A 1 225 ? 21.101 21.122 26.062 1.00 19.01 225 GLN A C 1
ATOM 1750 O O . GLN A 1 225 ? 22.039 20.601 26.682 1.00 21.49 225 GLN A O 1
ATOM 1756 N N . PHE A 1 226 ? 20.904 20.948 24.750 1.00 22.42 226 PHE A N 1
ATOM 1757 C CA . PHE A 1 226 ? 21.821 20.210 23.894 1.00 23.71 226 PHE A CA 1
ATOM 1758 C C . PHE A 1 226 ? 22.010 20.908 22.539 1.00 32.73 226 PHE A C 1
ATOM 1759 O O . PHE A 1 226 ? 21.406 21.945 22.251 1.00 23.77 226 PHE A O 1
#

Solvent-accessible surface area: 11215 Å² total; per-residue (Å²): 170,96,42,186,96,174,144,198,104,41,79,28,3,49,22,85,14,0,92,113,19,107,78,31,95,158,18,8,78,0,0,20,3,90,104,0,6,49,73,45,160,66,8,78,190,48,14,14,135,74,49,39,133,94,64,104,125,100,121,82,38,91,12,1,19,29,115,24,55,113,62,10,83,131,32,99,9,153,92,19,31,132,28,0,16,50,0,51,86,15,10,66,30,92,78,1,71,60,0,0,56,152,16,6,122,36,69,18,74,77,51,104,62,66,8,5,0,31,33,11,64,37,77,34,0,56,20,10,16,16,55,20,92,111,72,15,52,0,3,0,11,0,1,0,6,93,106,33,88,82,69,24,1,0,4,8,2,0,0,147,41,119,75,48,130,50,56,47,27,81,8,57,0,62,33,2,28,0,0,0,2,34,14,161,144,68,0,39,11,0,9,70,45,2,122,40,94,86,62,5,11,1,0,38,0,24,6,4,153,52,129,82

Nearest PDB structures (foldseek):
  5lbb-assembly1_A-3  TM=6.631E-01  e=1.981E-08  Homo sapiens
  4uwd-assembly1_A  TM=6.518E-01  e=2.956E-08  Homo sapiens
  5lbc-assembly1_A  TM=6.463E-01  e=3.314E-08  Homo sapiens
  6yvx-assembly1_A  TM=6.607E-01  e=5.872E-08  Homo sapiens
  5lbe-assembly1_A  TM=6.291E-01  e=5.237E-08  Homo sapiens

Secondary structure (DSSP, 8-state):
---SS------SB-HHHHHT-EEE-SSS-EEEESS-BSS-TTHHHHS--SS-EEEEE---EEEEEEE--HHHHHTTTTTS-HHHHHHHHHHTSHHHHHHHHHHHS---TT-EEEEEEEEE-STT-EEEEE---TTEEEEEEEE-BS---GGG---EEEESSS-TT-EEEEE--BTT-EEEE---TT--EEEPPPSSS--EEEEEEEEESS--

InterPro domains:
  IPR006620 Prolyl 4-hydroxylase, alpha subunit [SM00702] (4-201)
  IPR044862 Prolyl 4-hydroxylase alpha subunit, Fe(2+) 2OG dioxygenase domain [PF13640] (110-197)